Protein AF-A0A7S2HSP0-F1 (afdb_monomer_lite)

Foldseek 3Di:
DDDPDPDPPVVPLVVVVCVPFPWDFQDADDDDDDDDPPDPPPPPPDPAAAAE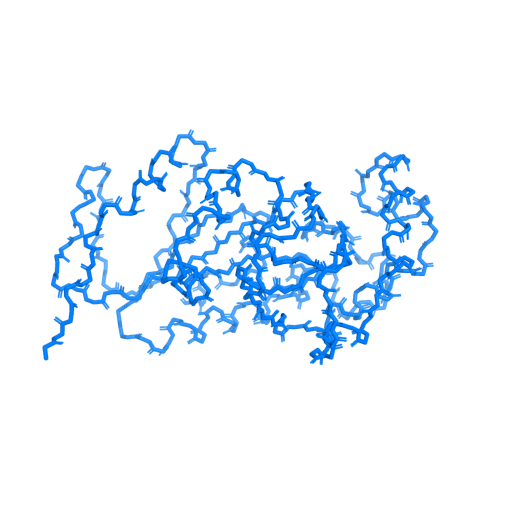EAEFAQAWDLDFAPDPDFDAFPQLVQLCVVLVLLQPDDLVLNCVQLVHDSVVSVVQNVQSVPDDSVCRPPPCPDGSPSQKFFRLRTGDDPVSVSVVVSPDDPVVLVSQQLRYWHQDLRRGTGGRRHIDGDHGDFQQRQCQVSPVVQPDRGSLRSRAVVNQVVVVVSQVVDDHYGYTYNYDPRRCSSYPSNVD

Organism: NCBI:txid3111310

Secondary structure (DSSP, 8-state):
--PPP--GGGGGTSSGGGGT--------SS------SS-----TT--PEEEEEEPPPSEE--SPPS----B--TTHHHHHHHHHHHTTS-HHHHHHHHT--HHHHHHHHHHHHH--HHHHSS---S---SS-EEHHHHEESHHHHHHTGGGS-HHHHHHHHHHEEEEETTTEEE-TTBEE-S----TT---TTT-TTSSSSSHHHHHHHHHHHHHHHHHHTSSSEEEEE-S-HHHHTTS-TTT-

Radius of gyration: 18.79 Å; chains: 1; bounding box: 42×33×54 Å

InterPro domains:
  IPR005583 DNA-binding and peroxide stress resistance protein YaaA [PF03883] (51-241)
  IPR005583 DNA-binding and peroxide stress resistance protein YaaA [PTHR30283] (51-242)

Sequence (244 aa):
QIAPIPNILMIWKGLLFLSTIRPTVSIAAARITTMRRSALEISPSSTQFLTMILSPAKSLDFAPPQMDLHSVPSYLERADEIALLLKRMEADELGELLGISARLSTLNHLRYAAFDPAATAGTIDGPIDGKYKQAVLAYDGPAYRALDAATLPSEALHYLQSHLSIISGLYGALRPLDLIQPYRLEMATKTRERLPSLPKPSLHAYWREALTAHISQSLTAHEDVALVNLASKEYSKALDLRGL

pLDDT: mean 80.12, std 24.05, range [23.22, 98.5]

Structure (mmCIF, N/CA/C/O backbone):
data_AF-A0A7S2HSP0-F1
#
_entry.id   AF-A0A7S2HSP0-F1
#
loop_
_atom_site.group_PDB
_atom_site.id
_atom_site.type_symbol
_atom_site.label_atom_id
_atom_site.label_alt_id
_atom_site.label_comp_id
_atom_site.label_asym_id
_atom_site.label_entity_id
_atom_site.label_seq_id
_atom_site.pdbx_PDB_ins_code
_atom_site.Cartn_x
_atom_site.Cartn_y
_atom_site.Cartn_z
_atom_site.occupancy
_atom_site.B_iso_or_equiv
_atom_site.auth_seq_id
_atom_site.auth_comp_id
_atom_site.auth_asym_id
_atom_site.auth_atom_id
_atom_site.pdbx_PDB_model_num
ATOM 1 N N . GLN A 1 1 ? -28.837 3.343 27.626 1.00 27.36 1 GLN A N 1
ATOM 2 C CA . GLN A 1 1 ? -28.029 2.193 28.080 1.00 27.36 1 GLN A CA 1
ATOM 3 C C . GLN A 1 1 ? -26.874 2.058 27.109 1.00 27.36 1 GLN A C 1
ATOM 5 O O . GLN A 1 1 ? -27.090 1.684 25.967 1.00 27.36 1 GLN A O 1
ATOM 10 N N . ILE A 1 2 ? -25.694 2.513 27.520 1.00 27.19 2 ILE A N 1
ATOM 11 C CA . ILE A 1 2 ? -24.475 2.481 26.709 1.00 27.19 2 ILE A CA 1
ATOM 12 C C . ILE A 1 2 ? -23.931 1.061 26.848 1.00 27.19 2 ILE A C 1
ATOM 14 O O . ILE A 1 2 ? -23.654 0.626 27.965 1.00 27.19 2 ILE A O 1
ATOM 18 N N . ALA A 1 3 ? -23.897 0.311 25.748 1.00 23.22 3 ALA A N 1
ATOM 19 C CA . ALA A 1 3 ? -23.374 -1.047 25.749 1.00 23.22 3 ALA A CA 1
ATOM 20 C C . ALA A 1 3 ? -21.904 -1.023 26.210 1.00 23.22 3 ALA A C 1
ATOM 22 O O . ALA A 1 3 ? -21.139 -0.175 25.743 1.00 23.22 3 ALA A O 1
ATOM 23 N N . PRO A 1 4 ? -21.498 -1.911 27.132 1.00 34.00 4 PRO A N 1
ATOM 24 C CA . PRO A 1 4 ? -20.112 -2.001 27.550 1.00 34.00 4 PRO A CA 1
ATOM 25 C C . PRO A 1 4 ? -19.296 -2.486 26.350 1.00 34.00 4 PRO A C 1
ATOM 27 O O . PRO A 1 4 ? -19.535 -3.576 25.832 1.00 34.00 4 PRO A O 1
ATOM 30 N N . ILE A 1 5 ? -18.360 -1.654 25.890 1.00 37.59 5 ILE A N 1
ATOM 31 C CA . ILE A 1 5 ? -17.329 -2.026 24.916 1.00 37.59 5 ILE A CA 1
ATOM 32 C C . ILE A 1 5 ? -16.700 -3.325 25.435 1.00 37.59 5 ILE A C 1
ATOM 34 O O . ILE A 1 5 ? -16.185 -3.316 26.559 1.00 37.59 5 ILE A O 1
ATOM 38 N N . PRO A 1 6 ? -16.761 -4.454 24.705 1.00 40.38 6 PRO A N 1
ATOM 39 C CA . PRO A 1 6 ? -16.159 -5.679 25.188 1.00 40.38 6 PRO A CA 1
ATOM 40 C C . PRO A 1 6 ? -14.661 -5.435 25.318 1.00 40.38 6 PRO A C 1
ATOM 42 O O . PRO A 1 6 ? -13.973 -5.225 24.323 1.00 40.38 6 PRO A O 1
ATOM 45 N N . ASN A 1 7 ? -14.205 -5.407 26.571 1.00 32.56 7 ASN A N 1
ATOM 46 C CA . ASN A 1 7 ? -12.894 -5.812 27.050 1.00 32.56 7 ASN A CA 1
ATOM 47 C C . ASN A 1 7 ? -11.855 -5.993 25.938 1.00 32.56 7 ASN A C 1
ATOM 49 O O . ASN A 1 7 ? -11.930 -6.954 25.177 1.00 32.56 7 ASN A O 1
ATOM 53 N N . ILE A 1 8 ? -10.842 -5.127 25.926 1.00 38.38 8 ILE A N 1
ATOM 54 C CA . ILE A 1 8 ? -9.402 -5.416 26.109 1.00 38.38 8 ILE A CA 1
ATOM 55 C C . ILE A 1 8 ? -8.858 -6.837 25.769 1.00 38.38 8 ILE A C 1
ATOM 57 O O . ILE A 1 8 ? -7.707 -6.959 25.376 1.00 38.38 8 ILE A O 1
ATOM 61 N N . LEU A 1 9 ? -9.629 -7.921 25.825 1.00 33.09 9 LEU A N 1
ATOM 62 C CA . LEU A 1 9 ? -9.295 -9.265 25.347 1.00 33.09 9 LEU A CA 1
ATOM 63 C C . LEU A 1 9 ? -8.922 -9.341 23.848 1.00 33.09 9 LEU A C 1
ATOM 65 O O . LEU A 1 9 ? -8.115 -10.191 23.480 1.00 33.09 9 LEU A O 1
ATOM 69 N N . MET A 1 10 ? -9.431 -8.457 22.975 1.00 36.47 10 MET A N 1
ATOM 70 C CA . MET A 1 10 ? -9.050 -8.447 21.545 1.00 36.47 10 MET A CA 1
ATOM 71 C C . MET A 1 10 ? -7.705 -7.753 21.268 1.00 36.47 10 MET A C 1
ATOM 73 O O . MET A 1 10 ? -7.100 -7.970 20.218 1.00 36.47 10 MET A O 1
ATOM 77 N N . ILE A 1 11 ? -7.172 -7.017 22.251 1.00 43.25 11 ILE A N 1
ATOM 78 C CA . ILE A 1 11 ? -5.812 -6.447 22.235 1.00 43.25 11 ILE A CA 1
ATOM 79 C C . ILE A 1 11 ? -4.755 -7.564 22.055 1.00 43.25 11 ILE A C 1
ATOM 81 O O . ILE A 1 11 ? -3.619 -7.291 21.679 1.00 43.25 11 ILE A O 1
ATOM 85 N N . TRP A 1 12 ? -5.126 -8.843 22.243 1.00 39.38 12 TRP A N 1
ATOM 86 C CA . TRP A 1 12 ? -4.203 -9.973 22.386 1.00 39.38 12 TRP A CA 1
ATOM 87 C C . TRP A 1 12 ? -4.457 -11.252 21.565 1.00 39.38 12 TRP A C 1
ATOM 89 O O . TRP A 1 12 ? -3.782 -12.240 21.830 1.00 39.38 12 TRP A O 1
ATOM 99 N N . LYS A 1 13 ? -5.241 -11.274 20.479 1.00 38.44 13 LYS A N 1
ATOM 100 C CA . LYS A 1 13 ? -4.662 -11.995 19.313 1.00 38.44 13 LYS A CA 1
ATOM 101 C C . LYS A 1 13 ? -3.501 -11.165 18.730 1.00 38.44 13 LYS A C 1
ATOM 103 O O . LYS A 1 13 ? -2.515 -11.716 18.252 1.00 38.44 13 LYS A O 1
ATOM 108 N N . GLY A 1 14 ? -3.557 -9.840 18.919 1.00 39.69 14 GLY A N 1
ATOM 109 C CA . GLY A 1 14 ? -2.601 -8.836 18.443 1.00 39.69 14 GLY A CA 1
ATOM 110 C C . GLY A 1 14 ? -1.384 -8.516 19.322 1.00 39.69 14 GLY A C 1
ATOM 111 O O . GLY A 1 14 ? -0.620 -7.638 18.951 1.00 39.69 14 GLY A O 1
ATOM 112 N N . LEU A 1 15 ? -1.124 -9.200 20.436 1.00 37.53 15 LEU A N 1
ATOM 113 C CA . LEU A 1 15 ? 0.104 -8.984 21.232 1.00 37.53 15 LEU A CA 1
ATOM 114 C C . LEU A 1 15 ? 1.019 -10.238 21.249 1.00 37.53 15 LEU A C 1
ATOM 116 O O . LEU A 1 15 ? 2.203 -10.116 21.563 1.00 37.53 15 LEU A O 1
ATOM 120 N N . LEU A 1 16 ? 0.557 -11.398 20.746 1.00 37.72 16 LEU A N 1
ATOM 121 C CA . LEU A 1 16 ? 1.450 -12.436 20.181 1.00 37.72 16 LEU A CA 1
ATOM 122 C C . LEU A 1 16 ? 2.223 -11.893 18.952 1.00 37.72 16 LEU A C 1
ATOM 124 O O . LEU A 1 16 ? 3.278 -12.408 18.583 1.00 37.72 16 LEU A O 1
ATOM 128 N N . PHE A 1 17 ? 1.737 -10.780 18.390 1.00 42.47 17 PHE A N 1
ATOM 129 C CA . PHE A 1 17 ? 2.315 -9.970 17.314 1.00 42.47 17 PHE A CA 1
ATOM 130 C C . PHE A 1 17 ? 3.684 -9.342 17.651 1.00 42.47 17 PHE A C 1
ATOM 132 O O . PHE A 1 17 ? 4.463 -9.023 16.751 1.00 42.47 17 PHE A O 1
ATOM 139 N N . LEU A 1 18 ? 4.024 -9.176 18.936 1.00 36.56 18 LEU A N 1
ATOM 140 C CA . LEU A 1 18 ? 5.227 -8.440 19.356 1.00 36.56 18 LEU A CA 1
ATOM 141 C C . LEU A 1 18 ? 6.525 -9.264 19.358 1.00 36.56 18 LEU A C 1
ATOM 143 O O . LEU A 1 18 ? 7.582 -8.725 19.689 1.00 36.56 18 LEU A O 1
ATOM 147 N N . SER A 1 19 ? 6.486 -10.542 18.969 1.00 33.59 19 SER A N 1
ATOM 148 C CA . SER A 1 19 ? 7.706 -11.357 18.846 1.00 33.59 19 SER A CA 1
ATOM 149 C C . SER A 1 19 ? 8.392 -11.242 17.475 1.00 33.59 19 SER A C 1
ATOM 151 O O . SER A 1 19 ? 9.587 -11.514 17.370 1.00 33.59 19 SER A O 1
ATOM 153 N N . THR A 1 20 ? 7.687 -10.775 16.436 1.00 37.06 20 THR A N 1
ATOM 154 C CA . THR A 1 20 ? 8.187 -10.757 15.043 1.00 37.06 20 THR A CA 1
ATOM 155 C C . THR A 1 20 ? 8.435 -9.371 14.451 1.00 37.06 20 THR A C 1
AT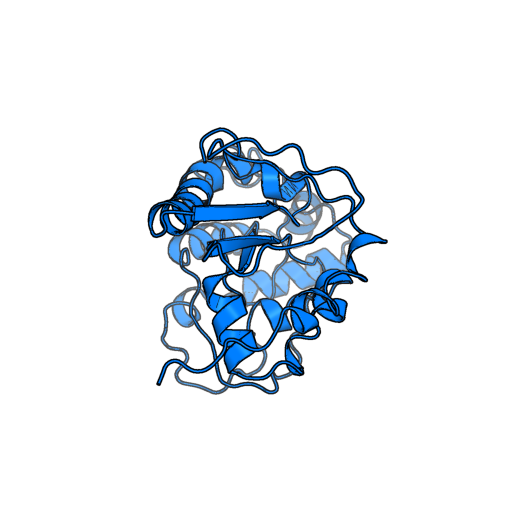OM 157 O O . THR A 1 20 ? 9.151 -9.253 13.458 1.00 37.06 20 THR A O 1
ATOM 160 N N . ILE A 1 21 ? 7.888 -8.306 15.041 1.00 38.28 21 ILE A N 1
ATOM 161 C CA . ILE A 1 21 ? 8.064 -6.928 14.564 1.00 38.28 21 ILE A CA 1
ATOM 162 C C . ILE A 1 21 ? 8.604 -6.105 15.734 1.00 38.28 21 ILE A C 1
ATOM 164 O O . ILE A 1 21 ? 8.098 -6.212 16.844 1.00 38.28 21 ILE A O 1
ATOM 168 N N . ARG A 1 22 ? 9.654 -5.300 15.516 1.00 37.62 22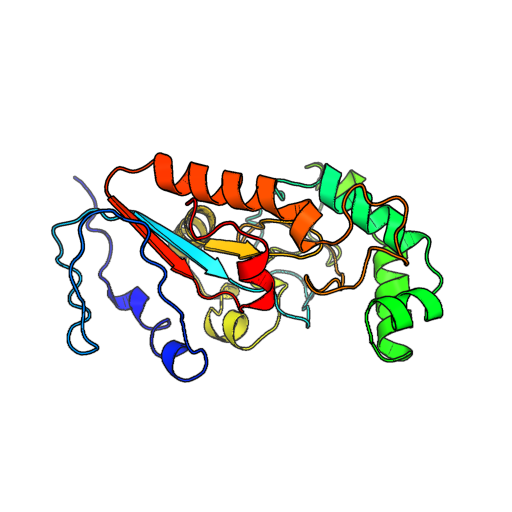 ARG A N 1
ATOM 169 C CA . ARG A 1 22 ? 10.111 -4.294 16.490 1.00 37.62 22 ARG A CA 1
ATOM 170 C C . ARG A 1 22 ? 9.307 -3.005 16.253 1.00 37.62 22 ARG A C 1
ATOM 172 O O . ARG A 1 22 ? 9.731 -2.224 15.396 1.00 37.62 22 ARG A O 1
ATOM 179 N N . PRO A 1 23 ? 8.164 -2.765 16.926 1.00 37.81 23 PRO A N 1
ATOM 180 C CA . PRO A 1 23 ? 7.433 -1.517 16.750 1.00 37.81 23 PRO A CA 1
ATOM 181 C C . PRO A 1 23 ? 8.284 -0.347 17.247 1.00 37.81 23 PR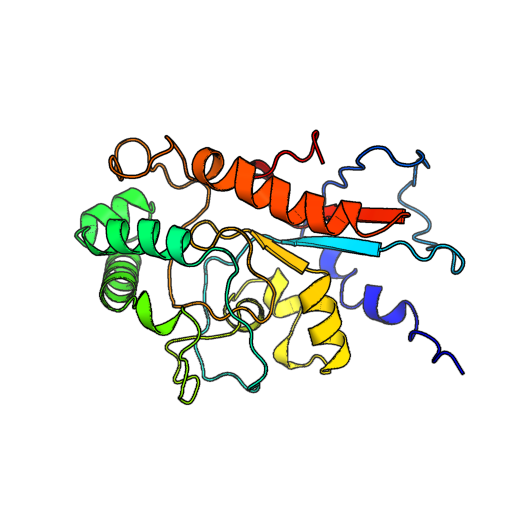O A C 1
ATOM 183 O O . PRO A 1 23 ? 9.010 -0.458 18.237 1.00 37.81 23 PRO A O 1
ATOM 186 N N . THR A 1 24 ? 8.193 0.782 16.551 1.00 37.62 24 THR A N 1
ATOM 187 C CA . THR A 1 24 ? 8.732 2.057 17.034 1.00 37.62 24 THR A CA 1
ATOM 188 C C . THR A 1 24 ? 7.525 2.911 17.388 1.00 37.62 24 THR A C 1
ATOM 190 O O . THR A 1 24 ? 6.823 3.371 16.493 1.00 37.62 24 THR A O 1
ATOM 193 N N . VAL A 1 25 ? 7.234 3.072 18.679 1.00 37.81 25 VAL A N 1
ATOM 194 C CA . VAL A 1 25 ? 6.164 3.969 19.133 1.00 37.81 25 VAL A CA 1
ATOM 195 C C . VAL A 1 25 ? 6.679 5.400 18.962 1.00 37.81 25 VAL A C 1
ATOM 197 O O . VAL A 1 25 ? 7.661 5.776 19.599 1.00 37.81 25 VAL A O 1
ATOM 200 N N . SER A 1 26 ? 6.072 6.170 18.059 1.00 35.44 26 SER A N 1
ATOM 201 C CA . SER A 1 26 ? 6.339 7.603 17.907 1.00 35.44 26 SER A CA 1
ATOM 202 C C . SER A 1 26 ? 5.195 8.342 18.583 1.00 35.44 26 SER A C 1
ATOM 204 O O . SER A 1 26 ? 4.075 8.312 18.087 1.00 35.44 26 SER A O 1
ATOM 206 N N . ILE A 1 27 ? 5.465 8.938 19.742 1.00 34.41 27 ILE A N 1
ATOM 207 C CA . ILE A 1 27 ? 4.484 9.711 20.508 1.00 34.41 27 ILE A CA 1
ATOM 208 C C . ILE A 1 27 ? 4.590 11.160 20.024 1.00 34.41 27 ILE A C 1
ATOM 210 O O . ILE A 1 27 ? 5.570 11.836 20.338 1.00 34.41 27 ILE A O 1
ATOM 214 N N . ALA A 1 28 ? 3.622 11.617 19.229 1.00 30.75 28 ALA A N 1
ATOM 215 C CA . ALA A 1 28 ? 3.398 13.045 19.017 1.00 30.75 28 ALA A CA 1
ATOM 216 C C . ALA A 1 28 ? 2.837 13.645 20.318 1.00 30.75 28 ALA A C 1
ATOM 218 O O . ALA A 1 28 ? 2.094 12.989 21.046 1.00 30.75 28 ALA A O 1
ATOM 219 N N . ALA A 1 29 ? 3.291 14.842 20.682 1.00 30.30 29 ALA A N 1
ATOM 220 C CA . ALA A 1 29 ? 3.189 15.366 22.039 1.00 30.30 29 ALA A CA 1
ATOM 221 C C . ALA A 1 29 ? 1.749 15.722 22.465 1.00 30.30 29 ALA A C 1
ATOM 223 O O . ALA A 1 29 ? 1.319 16.862 22.336 1.00 30.30 29 ALA A O 1
ATOM 224 N N . ALA A 1 30 ? 1.070 14.774 23.111 1.00 29.20 30 ALA A N 1
ATOM 225 C CA . ALA A 1 30 ? 0.022 15.022 24.097 1.00 29.20 30 ALA A CA 1
ATOM 226 C C . ALA A 1 30 ? 0.383 14.236 25.375 1.00 29.20 30 ALA A C 1
ATOM 228 O O . ALA A 1 30 ? 0.444 13.014 25.363 1.00 29.20 30 ALA A O 1
ATOM 229 N N . ARG A 1 31 ? 0.738 14.965 26.447 1.00 29.27 31 ARG A N 1
ATOM 230 C CA . ARG A 1 31 ? 1.130 14.496 27.802 1.00 29.27 31 ARG A CA 1
ATOM 231 C C . ARG A 1 31 ? 2.016 13.232 27.880 1.00 29.27 31 ARG A C 1
ATOM 233 O O . ARG A 1 31 ? 1.565 12.094 27.902 1.00 29.27 31 ARG A O 1
ATOM 240 N N . ILE A 1 32 ? 3.312 13.475 28.082 1.00 25.88 32 ILE A N 1
ATOM 241 C CA . ILE A 1 32 ? 4.346 12.471 28.365 1.00 25.88 32 ILE A CA 1
ATOM 242 C C . ILE A 1 32 ? 4.002 11.680 29.637 1.00 25.88 32 ILE A C 1
ATOM 244 O O . ILE A 1 32 ? 4.110 12.203 30.743 1.00 25.88 32 ILE A O 1
ATOM 248 N N . THR A 1 33 ? 3.692 10.393 29.479 1.00 24.88 33 THR A N 1
ATOM 249 C CA . THR A 1 33 ? 3.920 9.388 30.524 1.00 24.88 33 THR A CA 1
ATOM 250 C C . THR A 1 33 ? 4.888 8.350 29.968 1.00 24.88 33 THR A C 1
ATOM 252 O O . THR A 1 33 ? 4.589 7.643 29.009 1.00 24.88 33 THR A O 1
ATOM 255 N N . THR A 1 34 ? 6.090 8.283 30.537 1.00 24.06 34 THR A N 1
ATOM 256 C CA . THR A 1 34 ? 7.125 7.310 30.170 1.00 24.06 34 THR A CA 1
ATOM 257 C C . THR A 1 34 ? 6.661 5.899 30.549 1.00 24.06 34 THR A C 1
ATOM 259 O O . THR A 1 34 ? 6.811 5.493 31.699 1.00 24.06 34 THR A O 1
ATOM 262 N N . MET A 1 35 ? 6.104 5.132 29.609 1.00 30.97 35 MET A N 1
ATOM 263 C CA . MET A 1 35 ? 5.689 3.748 29.868 1.00 30.97 35 MET A CA 1
ATOM 264 C C . MET A 1 35 ? 6.846 2.768 29.609 1.00 30.97 35 MET A C 1
ATOM 266 O O . MET A 1 35 ? 7.285 2.562 28.477 1.00 30.97 35 MET A O 1
ATOM 270 N N . ARG A 1 36 ? 7.376 2.173 30.688 1.00 27.89 36 ARG A N 1
ATOM 271 C CA . ARG A 1 36 ? 8.309 1.034 30.636 1.00 27.89 36 ARG A CA 1
ATOM 272 C C . ARG A 1 36 ? 7.546 -0.261 30.333 1.00 27.89 36 ARG A C 1
ATOM 274 O O . ARG A 1 36 ? 6.371 -0.390 30.630 1.00 27.89 36 ARG A O 1
ATOM 281 N N . ARG A 1 37 ? 8.277 -1.241 29.792 1.00 27.88 37 ARG A N 1
ATOM 282 C CA . ARG A 1 37 ? 7.866 -2.574 29.293 1.00 27.88 37 ARG A CA 1
ATOM 283 C C . ARG A 1 37 ? 7.037 -3.477 30.232 1.00 27.88 37 ARG A C 1
ATOM 285 O O . ARG A 1 37 ? 6.718 -4.594 29.843 1.00 27.88 37 ARG A O 1
ATOM 292 N N . SER A 1 38 ? 6.720 -3.041 31.441 1.00 30.47 38 SER A N 1
ATOM 293 C CA . SER A 1 38 ? 5.929 -3.771 32.429 1.00 30.47 38 SER A CA 1
ATOM 294 C C . SER A 1 38 ? 4.687 -2.944 32.742 1.00 30.47 38 SER A C 1
ATOM 296 O O . SER A 1 38 ? 4.838 -1.821 33.212 1.00 30.47 38 SER A O 1
ATOM 298 N N . ALA A 1 39 ? 3.511 -3.529 32.509 1.00 32.12 39 ALA A N 1
ATOM 299 C CA . ALA A 1 39 ? 2.173 -2.933 32.594 1.00 32.12 39 ALA A CA 1
ATOM 300 C C . ALA A 1 39 ? 1.717 -2.201 31.320 1.00 32.12 39 ALA A C 1
ATOM 302 O O . ALA A 1 39 ? 1.754 -0.980 31.209 1.00 32.12 39 ALA A O 1
ATOM 303 N N . LEU A 1 40 ? 1.185 -2.982 30.374 1.00 36.88 40 LEU A N 1
ATOM 304 C CA . LEU A 1 40 ? 0.122 -2.508 29.488 1.00 36.88 40 LEU A CA 1
ATOM 305 C C . LEU A 1 40 ? -1.180 -2.440 30.316 1.00 36.88 40 LEU A C 1
ATOM 307 O O . LEU A 1 40 ? -2.112 -3.201 30.081 1.00 36.88 40 LEU A O 1
ATOM 311 N N . GLU A 1 41 ? -1.213 -1.602 31.351 1.00 31.97 41 GLU A N 1
ATOM 312 C CA . GLU A 1 41 ? -2.456 -1.248 32.036 1.00 31.97 41 GLU A CA 1
ATOM 313 C C . GLU A 1 41 ? -3.017 -0.022 31.324 1.00 31.97 41 GLU A C 1
ATOM 315 O O . GLU A 1 41 ? -2.671 1.121 31.618 1.00 31.97 41 GLU A O 1
ATOM 320 N N . ILE A 1 42 ? -3.853 -0.274 30.318 1.00 39.38 42 ILE A N 1
ATOM 321 C CA . ILE A 1 42 ? -4.731 0.760 29.776 1.00 39.38 42 ILE A CA 1
ATOM 322 C C . ILE A 1 42 ? -5.712 1.081 30.902 1.00 39.38 42 ILE A C 1
ATOM 324 O O . ILE A 1 42 ? -6.543 0.241 31.253 1.00 39.38 42 ILE A O 1
ATOM 328 N N . SER A 1 43 ? -5.575 2.262 31.510 1.00 35.12 43 SER A N 1
ATOM 329 C CA . SER A 1 43 ? -6.555 2.745 32.482 1.00 35.12 43 SER A CA 1
ATOM 330 C C . SER A 1 43 ? -7.939 2.735 31.817 1.00 35.12 43 SER A C 1
ATOM 332 O O . SER A 1 43 ? -8.092 3.350 30.760 1.00 35.12 43 SER A O 1
ATOM 334 N N . PRO A 1 44 ? -8.966 2.098 32.408 1.00 41.75 44 PRO A N 1
ATOM 335 C CA . PRO A 1 44 ? -10.312 2.033 31.831 1.00 41.75 44 PRO A CA 1
ATOM 336 C C . PRO A 1 44 ? -11.011 3.395 31.669 1.00 41.75 44 PRO A C 1
ATOM 338 O O . PRO A 1 44 ? -12.137 3.444 31.185 1.00 41.75 44 PRO A O 1
ATOM 341 N N . SER A 1 45 ? -10.392 4.492 32.122 1.00 42.66 45 SER A N 1
ATOM 342 C CA . SER A 1 45 ? -11.008 5.818 32.230 1.00 42.66 45 SER A CA 1
ATOM 343 C C . SER A 1 45 ? -10.613 6.822 31.140 1.00 42.66 45 SER A C 1
ATOM 345 O O . SER A 1 45 ? -11.108 7.945 31.180 1.00 42.66 45 SER A O 1
ATOM 347 N N . SER A 1 46 ? -9.721 6.483 30.203 1.00 48.12 46 SER A N 1
ATOM 348 C CA . SER A 1 46 ? -9.363 7.365 29.080 1.00 48.12 46 SER A CA 1
ATOM 349 C C . SER A 1 46 ? -9.925 6.812 27.774 1.00 48.12 46 SER A C 1
ATOM 351 O O . SER A 1 46 ? -9.494 5.759 27.305 1.00 48.12 46 SER A O 1
ATOM 353 N N . THR A 1 47 ? -10.878 7.528 27.178 1.00 56.84 47 THR A N 1
ATOM 354 C CA . THR A 1 47 ? -11.454 7.249 25.852 1.00 56.84 47 THR A CA 1
ATOM 355 C C . THR A 1 47 ? -10.461 7.633 24.745 1.00 56.84 47 THR A C 1
ATOM 357 O O . THR A 1 47 ? -10.763 8.455 23.884 1.00 56.84 47 THR A O 1
ATOM 360 N N . GLN A 1 48 ? -9.244 7.092 24.797 1.00 70.44 48 GLN A N 1
ATOM 361 C CA . GLN A 1 48 ? -8.201 7.386 23.823 1.00 70.44 48 GLN A CA 1
ATOM 362 C C . GLN A 1 48 ? -8.563 6.757 22.472 1.00 70.44 48 GLN A C 1
ATOM 364 O O . GLN A 1 48 ? -8.736 5.541 22.364 1.00 70.44 48 GLN A O 1
ATOM 369 N N . PHE A 1 49 ? -8.668 7.575 21.428 1.00 81.88 49 PHE A N 1
ATOM 370 C CA . PHE A 1 49 ? -8.839 7.110 20.060 1.00 81.88 49 PHE A CA 1
ATOM 371 C C . PHE A 1 49 ? -7.503 6.596 19.512 1.00 81.88 49 PHE A C 1
ATOM 373 O O . PHE A 1 49 ? -6.492 7.296 19.481 1.00 81.88 49 PHE A O 1
ATOM 380 N N . LEU A 1 50 ? -7.489 5.343 19.068 1.00 87.94 50 LEU A N 1
ATOM 381 C CA . LEU A 1 50 ? -6.291 4.669 18.577 1.00 87.94 50 LEU A CA 1
ATOM 382 C C . LEU A 1 50 ? -6.292 4.614 17.048 1.00 87.94 50 LEU A C 1
ATOM 384 O O . LEU A 1 50 ? -7.150 3.961 16.476 1.00 87.94 50 LEU A O 1
ATOM 388 N N . THR A 1 51 ? -5.300 5.179 16.371 1.00 91.12 51 THR A N 1
ATOM 389 C CA . THR A 1 51 ? -5.080 4.941 14.935 1.00 91.12 51 THR A CA 1
ATOM 390 C C . THR A 1 51 ? -3.805 4.135 14.710 1.00 91.12 51 THR A C 1
ATOM 392 O O . THR A 1 51 ? -2.812 4.282 15.425 1.00 91.12 51 THR A O 1
ATOM 395 N N . MET A 1 52 ? -3.822 3.234 13.736 1.00 95.06 52 MET A N 1
ATOM 396 C CA . MET A 1 52 ? -2.730 2.324 13.415 1.00 95.06 52 MET A CA 1
ATOM 397 C C . MET A 1 52 ? -2.309 2.507 11.964 1.00 95.06 52 MET A C 1
ATOM 399 O O . MET A 1 52 ? -3.153 2.607 11.075 1.00 95.06 52 MET A O 1
ATOM 403 N N . ILE A 1 53 ? -1.002 2.458 11.711 1.00 96.94 53 ILE A N 1
ATOM 404 C CA . ILE A 1 53 ? -0.470 2.330 10.350 1.00 96.94 53 ILE A CA 1
ATOM 405 C C . ILE A 1 53 ? 0.238 0.995 10.170 1.00 96.94 53 ILE A C 1
ATOM 407 O O . ILE A 1 53 ? 0.987 0.565 11.047 1.00 96.94 53 ILE A O 1
ATOM 411 N N . LEU A 1 54 ? 0.028 0.351 9.023 1.00 97.81 54 LEU A N 1
ATOM 412 C CA . LEU A 1 54 ? 0.593 -0.957 8.693 1.00 97.81 54 LEU A CA 1
ATOM 413 C C . LEU A 1 54 ? 1.190 -0.959 7.281 1.00 97.81 54 LEU A C 1
ATOM 415 O O . LEU A 1 54 ? 0.712 -0.273 6.379 1.00 97.81 54 LEU A O 1
ATOM 419 N N . SER A 1 55 ? 2.255 -1.737 7.088 1.00 98.06 55 SER A N 1
ATOM 420 C CA . SER A 1 55 ? 2.822 -1.977 5.758 1.00 98.06 55 SER A CA 1
ATOM 421 C C . SER A 1 55 ? 2.020 -3.022 4.981 1.00 98.06 55 SER A C 1
ATOM 423 O O . SER A 1 55 ? 1.602 -4.008 5.584 1.00 98.06 55 SER A O 1
ATOM 425 N N . PRO A 1 56 ? 1.901 -2.887 3.651 1.00 97.75 56 PRO A N 1
ATOM 426 C CA . PRO A 1 56 ? 1.323 -3.908 2.794 1.00 97.75 56 PRO A CA 1
ATOM 427 C C . PRO A 1 56 ? 2.200 -5.163 2.770 1.00 97.75 56 PRO A C 1
ATOM 429 O O . PRO A 1 56 ? 3.391 -5.133 3.106 1.00 97.75 56 PRO A O 1
ATOM 432 N N . ALA A 1 57 ? 1.618 -6.272 2.319 1.00 97.00 57 ALA A N 1
ATOM 433 C CA . ALA A 1 57 ? 2.369 -7.472 1.973 1.00 97.00 57 ALA A CA 1
ATOM 434 C C . ALA A 1 57 ? 2.777 -7.464 0.491 1.00 97.00 57 ALA A C 1
ATOM 436 O O . ALA A 1 57 ? 2.119 -6.860 -0.352 1.00 97.00 57 ALA A O 1
ATOM 437 N N . LYS A 1 58 ? 3.871 -8.164 0.168 1.00 94.81 58 LYS A N 1
ATOM 438 C CA . LYS A 1 58 ? 4.324 -8.346 -1.224 1.00 94.81 58 LYS A CA 1
ATOM 439 C C . LYS A 1 58 ? 3.517 -9.405 -1.972 1.00 94.81 58 LYS A C 1
ATOM 441 O O . LYS A 1 58 ? 3.366 -9.307 -3.188 1.00 94.81 58 LYS A O 1
ATOM 446 N N . SER A 1 59 ? 3.072 -10.439 -1.261 1.00 96.00 59 SER A N 1
ATOM 447 C CA . SER A 1 59 ? 2.194 -11.464 -1.817 1.00 96.00 59 SER A CA 1
ATOM 448 C C . SER A 1 59 ? 0.749 -11.010 -1.687 1.00 96.00 59 SER A C 1
ATOM 450 O O . SER A 1 59 ? 0.387 -10.326 -0.727 1.00 96.00 59 SER A O 1
ATOM 452 N N . LEU A 1 60 ? -0.053 -11.387 -2.676 1.00 95.75 60 LEU A N 1
ATOM 453 C CA . LEU A 1 60 ? -1.472 -11.088 -2.731 1.00 95.75 60 LEU A CA 1
ATOM 454 C C . LEU A 1 60 ? -2.244 -12.383 -2.978 1.00 95.75 60 LEU A C 1
ATOM 456 O O . LEU A 1 60 ? -1.829 -13.170 -3.832 1.00 95.75 60 LEU A O 1
ATOM 460 N N . ASP A 1 61 ? -3.360 -12.562 -2.283 1.00 93.81 61 ASP A N 1
ATOM 461 C CA . ASP A 1 61 ? -4.330 -13.626 -2.514 1.00 93.81 61 ASP A CA 1
ATOM 462 C C . ASP A 1 61 ? -5.644 -13.029 -3.021 1.00 93.81 61 ASP A C 1
ATOM 464 O O . ASP A 1 61 ? -6.331 -12.322 -2.292 1.00 93.81 61 ASP A O 1
ATOM 468 N N . PHE A 1 62 ? -6.014 -13.359 -4.256 1.00 91.56 62 PHE A N 1
ATOM 469 C CA . PHE A 1 62 ? -7.256 -12.928 -4.903 1.00 91.56 62 PHE A CA 1
ATOM 470 C C . PHE A 1 62 ? -8.259 -14.076 -5.081 1.00 91.56 62 PHE A C 1
ATOM 472 O O . PHE A 1 62 ? -9.169 -13.980 -5.902 1.00 91.56 62 PHE A O 1
ATOM 479 N N . ALA A 1 63 ? -8.134 -15.158 -4.300 1.00 88.94 63 ALA A N 1
ATOM 480 C CA . ALA A 1 63 ? -9.222 -16.119 -4.165 1.00 88.94 63 ALA A CA 1
ATOM 481 C C . ALA A 1 63 ? -10.519 -15.389 -3.753 1.00 88.94 63 ALA A C 1
ATOM 483 O O . ALA A 1 63 ? -10.426 -14.423 -2.978 1.00 88.94 63 ALA A O 1
ATOM 484 N N . PRO A 1 64 ? -11.695 -15.821 -4.254 1.00 84.19 64 PRO A N 1
ATOM 485 C CA . PRO A 1 64 ? -12.964 -15.141 -4.010 1.00 84.19 64 PRO A CA 1
ATOM 486 C C . PRO A 1 64 ? -13.174 -14.819 -2.524 1.00 84.19 64 PRO A C 1
ATOM 488 O O . PRO A 1 64 ? -12.955 -15.696 -1.679 1.00 84.19 64 PRO A O 1
ATOM 491 N N . PRO A 1 65 ? -13.547 -13.574 -2.175 1.00 77.44 65 PRO A N 1
ATOM 492 C CA . PRO A 1 65 ? -13.728 -13.199 -0.782 1.00 77.44 65 PRO A CA 1
ATOM 493 C C . PRO A 1 65 ? -14.945 -13.908 -0.184 1.00 77.44 65 PRO A C 1
ATOM 495 O O . PRO A 1 65 ? -15.943 -14.151 -0.855 1.00 77.44 65 PRO A O 1
ATOM 498 N N . GLN A 1 66 ? -14.881 -14.192 1.115 1.00 76.75 66 GLN A N 1
ATOM 499 C CA . GLN A 1 66 ? -16.006 -14.728 1.893 1.00 76.75 66 GLN A CA 1
ATOM 500 C C . GLN A 1 66 ? -16.875 -13.606 2.499 1.00 76.75 66 GLN A C 1
ATOM 502 O O . GLN A 1 66 ? -17.587 -13.826 3.474 1.00 76.75 66 GLN A O 1
ATOM 507 N N . MET A 1 67 ? -16.761 -12.384 1.969 1.00 80.75 67 MET A N 1
ATOM 508 C CA . MET A 1 67 ? -17.350 -11.162 2.513 1.00 80.75 67 MET A CA 1
ATOM 509 C C . MET A 1 67 ? -17.697 -10.186 1.392 1.00 80.75 67 MET A C 1
ATOM 511 O O . MET A 1 67 ? -16.827 -9.831 0.594 1.00 80.75 67 MET A O 1
ATOM 515 N N . ASP A 1 68 ? -18.925 -9.672 1.432 1.00 82.94 68 ASP A N 1
ATOM 516 C CA . ASP A 1 68 ? -19.404 -8.658 0.488 1.00 82.94 68 ASP A CA 1
ATOM 517 C C . ASP A 1 68 ? -19.152 -7.224 0.969 1.00 82.94 68 ASP A C 1
ATOM 519 O O . ASP A 1 68 ? -19.120 -6.304 0.159 1.00 82.94 68 ASP A O 1
ATOM 523 N N . LEU A 1 69 ? -18.956 -7.006 2.277 1.00 86.75 69 LEU A N 1
ATOM 524 C CA . LEU A 1 69 ? -18.693 -5.678 2.833 1.00 86.75 69 LEU A CA 1
ATOM 525 C C . LEU A 1 69 ? -17.371 -5.122 2.292 1.00 86.75 69 LEU A C 1
ATOM 527 O O . LEU A 1 69 ? -16.309 -5.726 2.463 1.00 86.75 69 LEU A O 1
ATOM 531 N N . HIS A 1 70 ? -17.433 -3.953 1.667 1.00 91.25 70 HIS A N 1
ATOM 532 C CA . HIS A 1 70 ? -16.276 -3.315 1.060 1.00 91.25 70 HIS A CA 1
ATOM 533 C C . HIS A 1 70 ? -16.410 -1.791 1.036 1.00 91.25 70 HIS A C 1
ATOM 535 O O . HIS A 1 70 ? -17.463 -1.221 1.325 1.00 91.25 70 HIS A O 1
ATOM 541 N N . SER A 1 71 ? -15.316 -1.129 0.688 1.00 91.56 71 SER A N 1
ATOM 542 C CA . SER A 1 71 ? -15.246 0.305 0.456 1.00 91.56 71 SER A CA 1
ATOM 543 C C . SER A 1 71 ? -14.319 0.617 -0.715 1.00 91.56 71 SER A C 1
ATOM 545 O O . SER A 1 71 ? -13.736 -0.272 -1.338 1.00 91.56 71 SER A O 1
ATOM 547 N N . VAL A 1 72 ? -14.189 1.902 -1.023 1.00 91.06 72 VAL A N 1
ATOM 548 C CA . VAL A 1 72 ? -13.387 2.400 -2.139 1.00 91.06 72 VAL A CA 1
ATOM 549 C C . VAL A 1 72 ? -12.174 3.175 -1.600 1.00 91.06 72 VAL A C 1
ATOM 551 O O . VAL A 1 72 ? -12.355 3.962 -0.660 1.00 91.06 72 VAL A O 1
ATOM 554 N N . PRO A 1 73 ? -10.960 2.977 -2.162 1.00 93.69 73 PRO A N 1
ATOM 555 C CA . PRO A 1 73 ? -9.773 3.748 -1.790 1.00 93.69 73 PRO A CA 1
ATOM 556 C C . PRO A 1 73 ? -9.977 5.265 -1.889 1.00 93.69 73 PRO A C 1
ATOM 558 O O . PRO A 1 73 ? -10.630 5.761 -2.803 1.00 93.69 73 PRO A O 1
ATO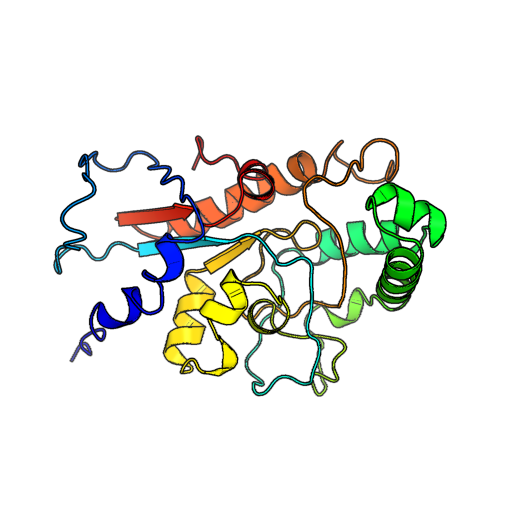M 561 N N . SER A 1 74 ? -9.356 6.028 -0.988 1.00 92.31 74 SER A N 1
ATOM 562 C CA . SER A 1 74 ? -9.503 7.495 -0.954 1.00 92.31 74 SER A CA 1
ATOM 563 C C . SER A 1 74 ? -8.693 8.243 -2.023 1.00 92.31 74 SER A C 1
ATOM 565 O O . SER A 1 74 ? -8.977 9.406 -2.293 1.00 92.31 74 SER A O 1
ATOM 567 N N . TYR A 1 75 ? -7.688 7.604 -2.630 1.00 94.88 75 TYR A N 1
ATOM 568 C CA . TYR A 1 75 ? -6.733 8.247 -3.546 1.00 94.88 75 TYR A CA 1
ATOM 569 C C . TYR A 1 75 ? -6.710 7.613 -4.942 1.00 94.88 75 TYR A C 1
ATOM 571 O O . TYR A 1 75 ? -5.638 7.419 -5.515 1.00 94.88 75 TYR A O 1
ATOM 579 N N . LEU A 1 76 ? -7.878 7.278 -5.491 1.00 92.31 76 LEU A N 1
ATOM 580 C CA . LEU A 1 76 ? -7.971 6.563 -6.767 1.00 92.31 76 LEU A CA 1
ATOM 581 C C . LEU A 1 76 ? -7.330 7.278 -7.938 1.00 92.31 76 LEU A C 1
ATOM 583 O O . LEU A 1 76 ? -6.500 6.680 -8.602 1.00 92.31 76 LEU A O 1
ATOM 587 N N . GLU A 1 77 ? -7.620 8.560 -8.135 1.00 92.25 77 GLU A N 1
ATOM 588 C CA . GLU A 1 77 ? -7.063 9.312 -9.266 1.00 92.25 77 GLU A CA 1
ATOM 589 C C . GLU A 1 77 ? -5.525 9.275 -9.278 1.00 92.25 77 GLU A C 1
ATOM 591 O O . GLU A 1 77 ? -4.893 9.139 -10.324 1.00 92.25 77 GLU A O 1
ATOM 596 N N . ARG A 1 78 ? -4.914 9.327 -8.088 1.00 95.38 78 ARG A N 1
ATOM 597 C CA . ARG A 1 78 ? -3.460 9.215 -7.911 1.00 95.38 78 ARG A CA 1
ATOM 598 C C . ARG A 1 78 ? -2.953 7.789 -8.127 1.00 95.38 78 ARG A C 1
ATOM 600 O O . ARG A 1 78 ? -1.878 7.593 -8.690 1.00 95.38 78 ARG A O 1
ATOM 607 N N . ALA A 1 79 ? -3.709 6.790 -7.675 1.00 95.62 79 ALA A N 1
ATOM 608 C CA . ALA A 1 79 ? -3.388 5.389 -7.927 1.00 95.62 79 ALA A CA 1
ATOM 609 C C . ALA A 1 79 ? -3.437 5.071 -9.428 1.00 95.62 79 ALA A C 1
ATOM 611 O O . ALA A 1 79 ? -2.531 4.418 -9.947 1.00 95.62 79 ALA A O 1
ATOM 612 N N . ASP A 1 80 ? -4.440 5.597 -10.127 1.00 94.06 80 ASP A N 1
ATOM 613 C CA . ASP A 1 80 ? -4.636 5.450 -11.564 1.00 94.06 80 ASP A CA 1
ATOM 614 C C . ASP A 1 80 ? -3.523 6.136 -12.351 1.00 94.06 80 ASP A C 1
ATOM 616 O O . ASP A 1 80 ? -2.992 5.546 -13.290 1.00 94.06 80 ASP A O 1
ATOM 620 N N . GLU A 1 81 ? -3.099 7.337 -11.939 1.00 94.38 81 GLU A N 1
ATOM 621 C CA . GLU A 1 81 ? -1.940 8.025 -12.517 1.00 94.38 81 GLU A CA 1
ATOM 622 C C . GLU A 1 81 ? -0.707 7.108 -12.519 1.00 94.38 81 GLU A C 1
ATOM 624 O O . GLU A 1 81 ? -0.096 6.876 -13.564 1.00 94.38 81 GLU A O 1
ATOM 629 N N . ILE A 1 82 ? -0.373 6.521 -11.366 1.00 96.38 82 ILE A N 1
ATOM 630 C CA . ILE A 1 82 ? 0.779 5.623 -11.233 1.00 96.38 82 ILE A CA 1
ATOM 631 C C . ILE A 1 82 ? 0.566 4.331 -12.036 1.00 96.38 82 ILE A C 1
ATOM 633 O O . ILE A 1 82 ? 1.462 3.910 -12.773 1.00 96.38 82 ILE A O 1
ATOM 637 N N . ALA A 1 83 ? -0.603 3.696 -11.919 1.00 96.19 83 ALA A N 1
ATOM 638 C CA . ALA A 1 83 ? -0.907 2.442 -12.604 1.00 96.19 83 ALA A CA 1
ATOM 639 C C . ALA A 1 83 ? -0.835 2.594 -14.129 1.00 96.19 83 ALA A C 1
ATOM 641 O O . ALA A 1 83 ? -0.268 1.735 -14.802 1.00 96.19 83 ALA A O 1
ATOM 642 N N . LEU A 1 84 ? -1.340 3.702 -14.679 1.00 95.06 84 LEU A N 1
ATOM 643 C CA . LEU A 1 84 ? -1.301 3.999 -16.111 1.00 95.06 84 LEU A CA 1
ATOM 644 C C . LEU A 1 84 ? 0.112 4.282 -16.629 1.00 95.06 84 LEU A C 1
ATOM 646 O O . LEU A 1 84 ? 0.370 4.092 -17.819 1.00 95.06 84 LEU A O 1
ATOM 650 N N . LEU A 1 85 ? 1.032 4.748 -15.783 1.00 95.69 85 LEU A N 1
ATOM 651 C CA . LEU A 1 85 ? 2.446 4.839 -16.152 1.00 95.69 85 LEU A CA 1
ATOM 652 C C . LEU A 1 85 ? 3.082 3.446 -16.203 1.00 95.69 85 LEU A C 1
ATOM 654 O O . LEU A 1 85 ? 3.716 3.103 -17.197 1.00 95.69 85 LEU A O 1
ATOM 658 N N . LEU A 1 86 ? 2.848 2.618 -15.182 1.00 96.94 86 LEU A N 1
ATOM 659 C CA . LEU A 1 86 ? 3.386 1.253 -15.110 1.00 96.94 86 LEU A CA 1
ATOM 660 C C . LEU A 1 86 ? 2.817 0.334 -16.202 1.00 96.94 86 LEU A C 1
ATOM 662 O O . LEU A 1 86 ? 3.535 -0.507 -16.734 1.00 96.94 86 LEU A O 1
ATOM 666 N N . LYS A 1 87 ? 1.554 0.536 -16.590 1.00 96.50 87 LYS A N 1
ATOM 667 C CA . LYS A 1 87 ? 0.867 -0.185 -17.674 1.00 96.50 87 LYS A CA 1
ATOM 668 C C . LYS A 1 87 ? 1.525 -0.018 -19.044 1.00 96.50 87 LYS A C 1
ATOM 670 O O . LYS A 1 87 ? 1.340 -0.871 -19.902 1.00 96.50 87 LYS A O 1
ATOM 675 N N . ARG A 1 88 ? 2.270 1.070 -19.261 1.00 95.12 88 ARG A N 1
ATOM 676 C CA . ARG A 1 88 ? 2.966 1.351 -20.529 1.00 95.12 88 ARG A CA 1
ATOM 677 C C . ARG A 1 88 ? 4.355 0.726 -20.616 1.00 95.12 88 ARG A C 1
ATOM 679 O O . ARG A 1 88 ? 4.970 0.823 -21.668 1.00 95.12 88 ARG A O 1
ATOM 686 N N . MET A 1 89 ? 4.859 0.157 -19.524 1.00 96.19 89 MET A N 1
ATOM 687 C CA . MET A 1 89 ? 6.191 -0.435 -19.491 1.00 96.19 89 MET A CA 1
ATOM 688 C C . MET A 1 89 ? 6.164 -1.854 -20.045 1.00 96.19 89 MET A C 1
ATOM 690 O O . MET A 1 89 ? 5.275 -2.648 -19.712 1.00 96.19 89 MET A O 1
ATOM 694 N N . GLU A 1 90 ? 7.197 -2.201 -20.803 1.00 97.19 90 GLU A N 1
ATOM 695 C CA . GLU A 1 90 ? 7.427 -3.586 -21.193 1.00 97.19 90 GLU A CA 1
ATOM 696 C C . GLU A 1 90 ? 7.788 -4.437 -19.968 1.00 97.19 90 GLU A C 1
ATOM 698 O O . GLU A 1 90 ? 8.256 -3.936 -18.938 1.00 97.19 90 GLU A O 1
ATOM 703 N N . ALA A 1 91 ? 7.561 -5.750 -20.058 1.00 98.00 91 ALA A N 1
ATOM 704 C CA . ALA A 1 91 ? 7.749 -6.648 -18.921 1.00 98.00 91 ALA A CA 1
ATOM 705 C C . ALA A 1 91 ? 9.168 -6.562 -18.330 1.00 98.00 91 ALA A C 1
ATOM 707 O O . ALA A 1 91 ? 9.318 -6.490 -17.106 1.00 98.00 91 ALA A O 1
ATOM 708 N N . ASP A 1 92 ? 10.201 -6.526 -19.169 1.00 97.69 92 ASP A N 1
ATOM 709 C CA . ASP A 1 92 ? 11.595 -6.463 -18.719 1.00 97.69 92 ASP A CA 1
ATOM 710 C C . ASP A 1 92 ? 11.908 -5.130 -18.023 1.00 97.69 92 ASP A C 1
ATOM 712 O O . ASP A 1 92 ? 12.471 -5.115 -16.925 1.00 97.69 92 ASP A O 1
ATOM 716 N N . GLU A 1 93 ? 11.440 -4.010 -18.582 1.00 96.69 93 GLU A N 1
ATOM 717 C CA . GLU A 1 93 ? 11.615 -2.680 -17.990 1.00 96.69 93 GLU A CA 1
ATOM 718 C C . GLU A 1 93 ? 10.921 -2.561 -16.631 1.00 96.69 93 GLU A C 1
ATOM 720 O O . GLU A 1 93 ? 11.459 -1.952 -15.698 1.00 96.69 93 GLU A O 1
ATOM 725 N N . LEU A 1 94 ? 9.722 -3.140 -16.510 1.00 97.62 94 LEU A N 1
ATOM 726 C CA . LEU A 1 94 ? 8.984 -3.210 -15.256 1.00 97.62 94 LEU A CA 1
ATOM 727 C C . LEU A 1 94 ? 9.718 -4.096 -14.239 1.00 97.62 94 LEU A C 1
ATOM 729 O O . LEU A 1 94 ? 9.775 -3.771 -13.053 1.00 97.62 94 LEU A O 1
ATOM 733 N N . GLY A 1 95 ? 10.309 -5.204 -14.694 1.00 97.50 95 GLY A N 1
ATOM 734 C CA . GLY A 1 95 ? 11.105 -6.109 -13.867 1.00 97.50 95 GLY A CA 1
ATOM 735 C C . GLY A 1 95 ? 12.318 -5.443 -13.245 1.00 97.50 95 GLY A C 1
ATOM 736 O O . GLY A 1 95 ? 12.541 -5.563 -12.039 1.00 97.50 95 GLY A O 1
ATOM 737 N N . GLU A 1 96 ? 13.057 -4.695 -14.056 1.00 96.94 96 GLU A N 1
ATOM 738 C CA . GLU A 1 96 ? 14.181 -3.882 -13.606 1.00 96.94 96 GLU A CA 1
ATOM 739 C C . GLU A 1 96 ? 13.749 -2.786 -12.625 1.00 96.94 96 GLU A C 1
ATOM 741 O O . GLU A 1 96 ? 14.389 -2.613 -11.586 1.00 96.94 96 GLU A O 1
ATOM 746 N N . LEU A 1 97 ? 12.656 -2.069 -12.921 1.00 97.00 97 LEU A N 1
ATOM 747 C CA . LEU A 1 97 ? 12.126 -1.018 -12.047 1.00 97.00 97 LEU A CA 1
ATOM 748 C C . LEU A 1 97 ? 11.765 -1.565 -10.660 1.00 97.00 97 LEU A C 1
ATOM 750 O O . LEU A 1 97 ? 12.124 -0.970 -9.642 1.00 97.00 97 LEU A O 1
ATOM 754 N N . LEU A 1 98 ? 11.056 -2.694 -10.625 1.00 96.31 98 LEU A N 1
ATOM 755 C CA . LEU A 1 98 ? 10.588 -3.323 -9.390 1.00 96.31 98 LEU A CA 1
ATOM 756 C C . LEU A 1 98 ? 11.674 -4.171 -8.701 1.00 96.31 98 LEU A C 1
ATOM 758 O O . LEU A 1 98 ? 11.483 -4.601 -7.562 1.00 96.31 98 LEU A O 1
ATOM 762 N N . GLY A 1 99 ? 12.804 -4.434 -9.366 1.00 96.50 99 GLY A N 1
ATOM 763 C CA . GLY A 1 99 ? 13.878 -5.288 -8.851 1.00 96.50 99 GLY A CA 1
ATOM 764 C C . GLY A 1 99 ? 13.429 -6.735 -8.621 1.00 96.50 99 GLY A C 1
ATOM 765 O O . GLY A 1 99 ? 13.721 -7.321 -7.576 1.00 96.50 99 GLY A O 1
ATOM 766 N N . ILE A 1 100 ? 12.671 -7.300 -9.565 1.00 97.12 100 ILE A N 1
ATOM 767 C CA . ILE A 1 100 ? 12.051 -8.632 -9.460 1.00 97.12 100 ILE A CA 1
ATOM 768 C C . ILE A 1 100 ? 12.515 -9.581 -10.569 1.00 97.12 100 ILE A C 1
ATOM 770 O O . ILE A 1 100 ? 13.067 -9.169 -11.581 1.00 97.12 100 ILE A O 1
ATOM 774 N N . SER A 1 101 ? 12.281 -10.883 -10.378 1.00 98.00 101 SER A N 1
ATOM 775 C CA . SER A 1 101 ? 12.607 -11.903 -11.382 1.00 98.00 101 SER A CA 1
ATOM 776 C C . SER A 1 101 ? 11.753 -11.768 -12.645 1.00 98.00 101 SER A C 1
ATOM 778 O O . SER A 1 101 ? 10.619 -11.300 -12.569 1.00 98.00 101 SER A O 1
ATOM 780 N N . ALA A 1 102 ? 12.238 -12.286 -13.779 1.00 97.75 102 ALA A N 1
ATOM 781 C CA . ALA A 1 102 ? 11.510 -12.294 -15.056 1.00 97.75 102 ALA A CA 1
ATOM 782 C C . ALA A 1 102 ? 10.085 -12.867 -14.932 1.00 97.75 102 ALA A C 1
ATOM 784 O O . ALA A 1 102 ? 9.120 -12.268 -15.394 1.00 97.75 102 ALA A O 1
ATOM 785 N N . ARG A 1 103 ? 9.917 -13.976 -14.193 1.00 98.00 103 ARG A N 1
ATOM 786 C CA . ARG A 1 103 ? 8.591 -14.559 -13.917 1.00 98.00 103 ARG A CA 1
ATOM 787 C C . ARG A 1 103 ? 7.655 -13.567 -13.217 1.00 98.00 103 ARG A C 1
ATOM 789 O O . ARG A 1 103 ? 6.481 -13.471 -13.568 1.00 98.00 103 ARG A O 1
ATOM 796 N N . LEU A 1 104 ? 8.148 -12.871 -12.192 1.00 97.50 104 LEU A N 1
ATOM 797 C CA . LEU A 1 104 ? 7.353 -11.878 -11.466 1.00 97.50 104 LEU A CA 1
ATOM 798 C C . LEU A 1 104 ? 7.131 -10.615 -12.301 1.00 97.50 104 LEU A C 1
ATOM 800 O O . LEU A 1 104 ? 6.093 -9.978 -12.151 1.00 97.50 104 LEU A O 1
ATOM 804 N N . SER A 1 105 ? 8.071 -10.267 -13.171 1.00 98.19 105 SER A N 1
ATOM 805 C CA . SER A 1 105 ? 7.938 -9.175 -14.129 1.00 98.19 105 SER A CA 1
ATOM 806 C C . SER A 1 105 ? 6.800 -9.446 -15.110 1.00 98.19 105 SER A C 1
ATOM 808 O O . SER A 1 105 ? 5.869 -8.649 -15.170 1.00 98.19 105 SER A O 1
ATOM 810 N N . THR A 1 106 ? 6.783 -10.619 -15.754 1.00 98.31 106 THR A N 1
ATOM 811 C CA . THR A 1 106 ? 5.695 -11.036 -16.653 1.00 98.31 106 THR A CA 1
ATOM 812 C C . THR A 1 106 ? 4.349 -11.005 -15.931 1.00 98.31 106 THR A C 1
ATOM 814 O O . THR A 1 106 ? 3.381 -10.446 -16.439 1.00 98.31 106 THR A O 1
ATOM 817 N N . LEU A 1 107 ? 4.289 -11.543 -14.706 1.00 97.50 107 LEU A N 1
ATOM 818 C CA . LEU A 1 107 ? 3.071 -11.511 -13.897 1.00 97.50 107 LEU A CA 1
ATOM 819 C C . LEU A 1 107 ? 2.589 -10.077 -13.634 1.00 97.50 107 LEU A C 1
ATOM 821 O O . LEU A 1 107 ? 1.404 -9.800 -13.785 1.00 97.50 107 LEU A O 1
ATOM 825 N N . ASN A 1 108 ? 3.472 -9.168 -13.214 1.00 98.00 108 ASN A N 1
ATOM 826 C CA . ASN A 1 108 ? 3.061 -7.801 -12.892 1.00 98.00 108 ASN A CA 1
ATOM 827 C C . ASN A 1 108 ? 2.783 -6.957 -14.138 1.00 98.00 108 ASN A C 1
ATOM 829 O O . ASN A 1 108 ? 1.893 -6.118 -14.085 1.00 98.00 108 ASN A O 1
ATOM 833 N N . HIS A 1 109 ? 3.441 -7.230 -15.263 1.00 98.44 109 HIS A N 1
ATOM 834 C CA . HIS A 1 109 ? 3.093 -6.627 -16.546 1.00 98.44 109 HIS A CA 1
ATOM 835 C C . HIS A 1 109 ? 1.659 -6.998 -16.944 1.00 98.44 109 HIS A C 1
ATOM 837 O O . HIS A 1 109 ? 0.857 -6.111 -17.220 1.00 98.44 109 HIS A O 1
ATOM 843 N N . LEU A 1 110 ? 1.281 -8.280 -16.847 1.00 97.50 110 LEU A N 1
ATOM 844 C CA . LEU A 1 110 ? -0.101 -8.717 -17.087 1.00 97.50 110 LEU A CA 1
ATOM 845 C C . LEU A 1 110 ? -1.099 -8.074 -16.114 1.00 97.50 110 LEU A C 1
ATOM 847 O O . LEU A 1 110 ? -2.194 -7.693 -16.520 1.00 97.50 110 LEU A O 1
ATOM 851 N N . ARG A 1 111 ? -0.722 -7.916 -14.839 1.00 96.75 111 ARG A N 1
ATOM 852 C CA . ARG A 1 111 ? -1.554 -7.223 -13.844 1.00 96.75 111 ARG A CA 1
ATOM 853 C C . ARG A 1 111 ? -1.795 -5.762 -14.214 1.00 96.75 111 ARG A C 1
ATOM 855 O O . ARG A 1 111 ? -2.940 -5.331 -14.205 1.00 96.75 111 ARG A O 1
ATOM 862 N N . TYR A 1 112 ? -0.754 -5.016 -14.583 1.00 97.25 112 TYR A N 1
ATOM 863 C CA . TYR A 1 112 ? -0.915 -3.623 -15.006 1.00 97.25 112 TYR A CA 1
ATOM 864 C C . TYR A 1 112 ? -1.639 -3.500 -16.350 1.00 97.25 112 TYR A C 1
ATOM 866 O O . TYR A 1 112 ? -2.453 -2.596 -16.518 1.00 97.25 112 TYR A O 1
ATOM 874 N N . ALA A 1 113 ? -1.432 -4.435 -17.280 1.00 96.25 113 ALA A N 1
ATOM 875 C CA . ALA A 1 113 ? -2.197 -4.508 -18.523 1.00 96.25 113 ALA A CA 1
ATOM 876 C C . ALA A 1 113 ? -3.704 -4.696 -18.257 1.00 96.25 113 ALA A C 1
ATOM 878 O O . ALA A 1 113 ? -4.530 -4.030 -18.886 1.00 96.25 113 ALA A O 1
ATOM 879 N N . ALA A 1 114 ? -4.055 -5.543 -17.285 1.00 93.19 114 ALA A N 1
ATOM 880 C CA . ALA A 1 114 ? -5.430 -5.783 -16.852 1.00 93.19 114 ALA A CA 1
ATOM 881 C C . ALA A 1 114 ? -5.994 -4.698 -15.917 1.00 93.19 114 ALA A C 1
ATOM 883 O O . ALA A 1 114 ? -7.201 -4.683 -15.695 1.00 93.19 114 ALA A O 1
ATOM 884 N N . PHE A 1 115 ? -5.154 -3.800 -15.388 1.00 92.62 115 PHE A N 1
ATOM 885 C CA . PHE A 1 115 ? -5.583 -2.774 -14.441 1.00 92.62 115 PHE A CA 1
ATOM 886 C C . PHE A 1 115 ? -6.599 -1.827 -15.086 1.00 92.62 115 PHE A C 1
ATOM 888 O O . PHE A 1 115 ? -6.322 -1.251 -16.151 1.00 92.62 115 PHE A O 1
ATOM 895 N N . ASP A 1 116 ? -7.743 -1.662 -14.424 1.00 88.19 116 ASP A N 1
ATOM 896 C CA . ASP A 1 116 ? -8.862 -0.833 -14.873 1.00 88.19 116 ASP A CA 1
ATOM 897 C C . ASP A 1 116 ? -9.128 0.336 -13.902 1.00 88.19 116 ASP A C 1
ATOM 899 O O . ASP A 1 116 ? -9.693 0.128 -12.825 1.00 88.19 116 ASP A O 1
ATOM 903 N N . PRO A 1 117 ? -8.738 1.571 -14.266 1.00 79.94 117 PRO A N 1
ATOM 904 C CA . PRO A 1 117 ? -9.042 2.776 -13.492 1.00 79.94 117 PRO A CA 1
ATOM 905 C C . PRO A 1 117 ? -10.542 2.998 -13.242 1.00 79.94 117 PRO A C 1
ATOM 907 O O . PRO A 1 117 ? -10.950 3.372 -12.142 1.00 79.94 117 PRO A O 1
ATOM 910 N N . ALA A 1 118 ? -11.394 2.722 -14.237 1.00 67.69 118 ALA A N 1
ATOM 911 C CA . ALA A 1 118 ? -12.817 3.061 -14.183 1.00 67.69 118 ALA A CA 1
ATOM 912 C C . ALA A 1 118 ? -13.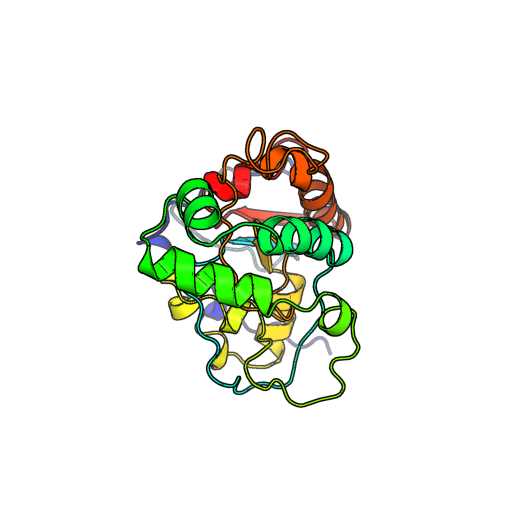574 2.204 -13.163 1.00 67.69 118 ALA A C 1
ATOM 914 O O . ALA A 1 118 ? -14.418 2.705 -12.422 1.00 67.69 118 ALA A O 1
ATOM 915 N N . ALA A 1 119 ? -13.226 0.923 -13.072 1.00 62.22 119 ALA A N 1
ATOM 916 C CA . ALA A 1 119 ? -13.892 -0.005 -12.170 1.00 62.22 119 ALA A CA 1
ATOM 917 C C . ALA A 1 119 ? -13.484 0.158 -10.693 1.00 62.22 119 ALA A C 1
ATOM 919 O O . ALA A 1 119 ? -14.142 -0.396 -9.816 1.00 62.22 119 ALA A O 1
ATOM 920 N N . THR A 1 120 ? -12.480 0.985 -10.379 1.00 56.38 120 THR A N 1
ATOM 921 C CA . THR A 1 120 ? -12.176 1.331 -8.981 1.00 56.38 120 THR A CA 1
ATOM 922 C C . THR A 1 120 ? -13.020 2.522 -8.486 1.00 56.38 120 THR A C 1
ATOM 924 O O . THR A 1 120 ? -13.252 2.638 -7.287 1.00 56.38 120 THR A O 1
ATOM 927 N N . ALA A 1 121 ? -13.577 3.354 -9.379 1.00 52.28 121 ALA A N 1
ATOM 928 C CA . ALA A 1 121 ? -14.291 4.607 -9.077 1.00 52.28 121 ALA A CA 1
ATOM 929 C C . ALA A 1 121 ? -15.748 4.455 -8.569 1.00 52.28 121 ALA A C 1
ATOM 931 O O . ALA A 1 121 ? -16.571 5.353 -8.741 1.00 52.28 121 ALA A O 1
ATOM 932 N N . GLY A 1 122 ? -16.083 3.341 -7.909 1.00 50.66 122 GLY A N 1
ATOM 933 C CA . GLY A 1 122 ? -17.370 3.176 -7.214 1.00 50.66 122 GLY A CA 1
ATOM 934 C C . GLY A 1 122 ? -18.528 2.622 -8.051 1.00 50.66 122 GLY A C 1
ATOM 935 O O . GLY A 1 122 ? -19.662 2.653 -7.591 1.00 50.66 122 GLY A O 1
ATOM 936 N N . THR A 1 123 ? -18.258 2.081 -9.241 1.00 49.41 123 THR A N 1
ATOM 937 C CA . THR A 1 123 ? -19.230 1.332 -10.068 1.00 49.41 123 THR A CA 1
ATOM 938 C C . THR A 1 123 ? -18.874 -0.152 -10.123 1.00 49.41 123 THR A C 1
ATOM 940 O O . THR A 1 123 ? -18.801 -0.765 -11.186 1.00 49.41 123 THR A O 1
ATOM 943 N N . ILE A 1 124 ? -18.650 -0.765 -8.957 1.00 56.38 124 ILE A N 1
ATOM 944 C CA . ILE A 1 124 ? -18.617 -2.231 -8.868 1.00 56.38 124 ILE A CA 1
ATOM 945 C C . ILE A 1 124 ? -20.068 -2.708 -8.750 1.00 56.38 124 ILE A C 1
ATOM 947 O O . ILE A 1 124 ? -20.525 -3.167 -7.710 1.00 56.38 124 ILE A O 1
ATOM 951 N N . ASP A 1 125 ? -20.807 -2.555 -9.849 1.00 46.72 125 ASP A N 1
ATOM 952 C CA . ASP A 1 125 ? -22.121 -3.165 -10.047 1.00 46.72 125 ASP A CA 1
ATOM 953 C C . ASP A 1 125 ? -21.904 -4.612 -10.518 1.00 46.72 125 ASP A C 1
ATOM 955 O O . ASP A 1 125 ? -22.109 -4.965 -11.679 1.00 46.72 125 ASP A O 1
ATOM 959 N N . GLY A 1 126 ? -21.379 -5.460 -9.632 1.00 52.56 126 GLY A N 1
ATOM 960 C CA . GLY A 1 126 ? -21.099 -6.857 -9.951 1.00 52.56 126 GLY A CA 1
ATOM 961 C C . GLY A 1 126 ? -20.409 -7.619 -8.820 1.00 52.56 126 GLY A C 1
ATOM 962 O O . GLY A 1 126 ? -19.868 -7.007 -7.900 1.00 52.56 126 GLY A O 1
ATOM 963 N N . PRO A 1 127 ? -20.427 -8.964 -8.856 1.00 53.97 127 PRO A N 1
ATOM 964 C CA . PRO A 1 127 ? -19.725 -9.771 -7.869 1.00 53.97 127 PRO A CA 1
ATOM 965 C C . PRO A 1 127 ? -18.228 -9.453 -7.890 1.00 53.97 127 PRO A C 1
ATOM 967 O O . PRO A 1 127 ? -17.650 -9.222 -8.953 1.00 53.97 127 PRO A O 1
ATOM 970 N N . ILE A 1 128 ? -17.599 -9.485 -6.714 1.00 62.59 128 ILE A N 1
ATOM 971 C CA . ILE A 1 128 ? -16.146 -9.396 -6.569 1.00 62.59 128 ILE A CA 1
ATOM 972 C C . ILE A 1 128 ? -15.536 -10.670 -7.192 1.00 62.59 128 ILE A C 1
ATOM 974 O O . ILE A 1 128 ? -15.304 -11.673 -6.523 1.00 62.59 128 ILE A O 1
ATOM 978 N N . ASP A 1 129 ? -15.330 -10.660 -8.507 1.00 63.00 129 ASP A N 1
ATOM 979 C CA . ASP A 1 129 ? -14.974 -11.813 -9.349 1.00 63.00 129 ASP A CA 1
ATOM 980 C C . ASP A 1 129 ? -13.463 -12.120 -9.364 1.00 63.00 129 ASP A C 1
ATOM 982 O O . ASP A 1 129 ? -12.920 -12.643 -10.337 1.00 63.00 129 ASP A O 1
ATOM 986 N N . GLY A 1 130 ? -12.758 -11.787 -8.279 1.00 67.81 130 GLY A N 1
ATOM 987 C CA . GLY A 1 130 ? -11.304 -11.940 -8.170 1.00 67.81 130 GLY A CA 1
ATOM 988 C C . GLY A 1 130 ? -10.494 -10.849 -8.884 1.00 67.81 130 GLY A C 1
ATOM 989 O O . GLY A 1 130 ? -9.266 -10.861 -8.797 1.00 67.81 130 GLY A O 1
ATOM 990 N N . LYS A 1 131 ? -11.139 -9.878 -9.549 1.00 81.25 131 LYS A N 1
ATOM 991 C CA . LYS A 1 131 ? -10.474 -8.656 -10.053 1.00 81.25 131 LYS A CA 1
ATOM 992 C C . LYS A 1 131 ? -10.179 -7.648 -8.950 1.00 81.25 131 LYS A C 1
ATOM 994 O O . LYS A 1 131 ? -9.179 -6.939 -9.004 1.00 81.25 131 LYS A O 1
ATOM 999 N N . TYR A 1 132 ? -11.045 -7.621 -7.947 1.00 87.94 132 TYR A N 1
ATOM 1000 C CA . TYR A 1 132 ? -10.945 -6.769 -6.774 1.00 87.94 132 TYR A CA 1
ATOM 1001 C C . TYR A 1 132 ? -10.957 -7.640 -5.529 1.00 87.94 132 TYR A C 1
ATOM 1003 O O . TYR A 1 132 ? -11.466 -8.757 -5.560 1.00 87.94 132 TYR A O 1
ATOM 1011 N N . LYS A 1 133 ? -10.392 -7.146 -4.431 1.00 91.19 133 LYS A N 1
ATOM 1012 C CA . LYS A 1 133 ? -10.565 -7.738 -3.101 1.00 91.19 133 LYS A CA 1
ATOM 1013 C C . LYS A 1 133 ? -10.236 -6.701 -2.039 1.00 91.19 133 LYS A C 1
ATOM 1015 O O . LYS A 1 133 ? -9.414 -5.816 -2.276 1.00 91.19 133 LYS A O 1
ATOM 1020 N N . GLN A 1 134 ? -10.876 -6.802 -0.879 1.00 94.25 134 GLN A N 1
ATOM 1021 C CA . GLN A 1 134 ? -10.619 -5.931 0.264 1.00 94.25 134 GLN A CA 1
ATOM 1022 C C . GLN A 1 134 ? -9.138 -6.016 0.636 1.00 94.25 134 GLN A C 1
ATOM 1024 O O . GLN A 1 134 ? -8.604 -7.118 0.777 1.00 94.25 134 GLN A O 1
ATOM 1029 N N . ALA A 1 135 ? -8.472 -4.879 0.827 1.00 96.81 135 ALA A N 1
ATOM 1030 C CA . ALA A 1 135 ? -7.039 -4.806 1.100 1.00 96.81 135 ALA A CA 1
ATOM 1031 C C . ALA A 1 135 ? -6.595 -5.759 2.225 1.00 96.81 135 ALA A C 1
ATOM 1033 O O . ALA A 1 135 ? -5.595 -6.464 2.090 1.00 96.81 135 ALA A O 1
ATOM 1034 N N . VAL A 1 136 ? -7.362 -5.830 3.316 1.00 96.31 136 VAL A N 1
ATOM 1035 C CA . VAL A 1 136 ? -7.062 -6.681 4.477 1.00 96.31 136 VAL A CA 1
ATOM 1036 C C . VAL A 1 136 ? -7.165 -8.182 4.188 1.00 96.31 136 VAL A C 1
ATOM 1038 O O . VAL A 1 136 ? -6.507 -8.967 4.863 1.00 96.31 136 VAL A O 1
ATOM 1041 N N . LEU A 1 137 ? -7.961 -8.576 3.189 1.00 94.81 137 LEU A N 1
ATOM 1042 C CA . LEU A 1 137 ? -8.108 -9.963 2.737 1.00 94.81 137 LEU A CA 1
ATOM 1043 C C . LEU A 1 137 ? -7.185 -10.288 1.555 1.00 94.81 137 LEU A C 1
ATOM 1045 O O . LEU A 1 137 ? -6.914 -11.455 1.289 1.00 94.81 137 LEU A O 1
ATOM 1049 N N . ALA A 1 138 ? -6.745 -9.268 0.819 1.00 95.94 138 ALA A N 1
ATOM 1050 C CA . ALA A 1 138 ? -5.910 -9.405 -0.363 1.00 95.94 138 ALA A CA 1
ATOM 1051 C C . ALA A 1 138 ? -4.424 -9.516 -0.015 1.00 95.94 138 ALA A C 1
ATOM 1053 O O . ALA A 1 138 ? -3.713 -10.301 -0.634 1.00 95.94 138 ALA A O 1
ATOM 1054 N N . TYR A 1 139 ? -3.926 -8.738 0.950 1.00 97.69 139 TYR A N 1
ATOM 1055 C CA . TYR A 1 139 ? -2.524 -8.824 1.358 1.00 97.69 139 TYR A CA 1
ATOM 1056 C C . TYR A 1 139 ? -2.242 -10.138 2.089 1.00 97.69 139 TYR A C 1
ATOM 1058 O O . TYR A 1 139 ? -2.785 -10.395 3.158 1.00 97.69 139 TYR A O 1
ATOM 1066 N N . ASP A 1 140 ? -1.316 -10.934 1.553 1.00 96.38 140 ASP A N 1
ATOM 1067 C CA . ASP A 1 140 ? -0.889 -12.192 2.160 1.00 96.38 140 ASP A CA 1
ATOM 1068 C C . ASP A 1 140 ? 0.537 -12.071 2.714 1.00 96.38 140 ASP A C 1
ATOM 1070 O O . ASP A 1 140 ? 1.547 -12.094 2.009 1.00 96.38 140 ASP A O 1
ATOM 1074 N N . GLY A 1 141 ? 0.635 -11.930 4.029 1.00 95.19 141 GLY A N 1
ATOM 1075 C CA . GLY A 1 141 ? 1.904 -11.867 4.738 1.00 95.19 141 GLY A CA 1
ATOM 1076 C C . GLY A 1 141 ? 1.727 -12.206 6.212 1.00 95.19 141 GLY A C 1
ATOM 1077 O O . GLY A 1 141 ? 0.595 -12.283 6.682 1.00 95.19 141 GLY A O 1
ATOM 1078 N N . PRO A 1 142 ? 2.818 -12.385 6.979 1.00 93.94 142 PRO A N 1
ATOM 1079 C CA . PRO A 1 142 ? 2.731 -12.807 8.377 1.00 93.94 142 PRO A CA 1
ATOM 1080 C C . PRO A 1 142 ? 1.795 -11.944 9.234 1.00 93.94 142 PRO A C 1
ATOM 1082 O O . PRO A 1 142 ? 1.017 -12.489 10.008 1.00 93.94 142 PRO A O 1
ATOM 1085 N N . ALA A 1 143 ? 1.816 -10.618 9.053 1.00 92.25 143 ALA A N 1
ATOM 1086 C CA . ALA A 1 143 ? 0.932 -9.707 9.780 1.00 92.25 143 ALA A CA 1
ATOM 1087 C C . ALA A 1 143 ? -0.552 -9.900 9.418 1.00 92.25 143 ALA A C 1
ATOM 1089 O O . ALA A 1 143 ? -1.394 -9.923 10.307 1.00 92.25 143 ALA A O 1
ATOM 1090 N N . TYR A 1 144 ? -0.864 -10.088 8.134 1.00 95.94 144 TYR A N 1
ATOM 1091 C CA . TYR A 1 144 ? -2.235 -10.263 7.645 1.00 95.94 144 TYR A CA 1
ATOM 1092 C C . TYR A 1 144 ? -2.797 -11.649 7.969 1.00 95.94 144 TYR A C 1
ATOM 1094 O O . TYR A 1 144 ? -3.937 -11.761 8.406 1.00 95.94 144 TYR A O 1
ATOM 1102 N N . ARG A 1 145 ? -1.973 -12.700 7.869 1.00 93.56 145 ARG A N 1
ATOM 1103 C CA . ARG A 1 145 ? -2.345 -14.053 8.310 1.00 93.56 145 ARG A CA 1
ATOM 1104 C C . ARG A 1 145 ? -2.574 -14.130 9.816 1.00 93.56 145 ARG A C 1
ATOM 1106 O O . ARG A 1 145 ? -3.439 -14.872 10.252 1.00 93.56 145 ARG A O 1
ATOM 1113 N N . ALA A 1 146 ? -1.813 -13.373 10.608 1.00 92.69 146 ALA A N 1
ATOM 1114 C CA . ALA A 1 146 ? -2.038 -13.279 12.050 1.00 92.69 146 ALA A CA 1
ATOM 1115 C C . ALA A 1 146 ? -3.286 -12.453 12.399 1.00 92.69 146 ALA A C 1
ATOM 1117 O O . ALA A 1 146 ? -3.952 -12.752 13.388 1.00 92.69 146 ALA A O 1
ATOM 1118 N N . LEU A 1 147 ? -3.591 -11.419 11.604 1.00 92.88 147 LEU A N 1
ATOM 1119 C CA . LEU A 1 147 ? -4.816 -10.632 11.740 1.00 92.88 147 LEU A CA 1
ATOM 1120 C C . LEU A 1 147 ? -6.062 -11.469 11.425 1.00 92.88 147 LEU A C 1
ATOM 1122 O O . LEU A 1 147 ? -7.087 -11.275 12.071 1.00 92.88 147 LEU A O 1
ATOM 1126 N N . ASP A 1 148 ? -5.949 -12.389 10.460 1.00 93.75 148 ASP A N 1
ATOM 1127 C CA . ASP A 1 148 ? -6.975 -13.373 10.099 1.00 93.75 148 ASP A CA 1
ATOM 1128 C C . ASP A 1 148 ? -8.360 -12.736 9.898 1.00 93.75 148 ASP A C 1
ATOM 1130 O O . ASP A 1 148 ? -9.373 -13.149 10.467 1.00 93.75 148 ASP A O 1
ATOM 1134 N N . ALA A 1 149 ? -8.382 -11.655 9.110 1.00 93.00 149 ALA A N 1
ATOM 1135 C CA . ALA A 1 149 ? -9.527 -10.755 9.016 1.00 93.00 149 ALA A CA 1
ATOM 1136 C C . ALA A 1 149 ? -10.810 -11.430 8.505 1.00 93.00 149 ALA A C 1
ATOM 1138 O O . ALA A 1 149 ? -11.901 -10.975 8.834 1.00 93.00 149 ALA A O 1
ATOM 1139 N N . ALA A 1 150 ? -10.696 -12.534 7.761 1.00 91.12 150 ALA A N 1
ATOM 1140 C CA . ALA A 1 150 ? -11.840 -13.319 7.301 1.00 91.12 150 ALA A CA 1
ATOM 1141 C C . ALA A 1 150 ? -12.649 -13.941 8.457 1.00 91.12 150 ALA A C 1
ATOM 1143 O O . ALA A 1 150 ? -13.828 -14.234 8.289 1.00 91.12 150 ALA A O 1
ATOM 1144 N N . THR A 1 151 ? -12.034 -14.130 9.629 1.00 91.81 151 THR A N 1
ATOM 1145 C CA . THR A 1 151 ? -12.688 -14.716 10.812 1.00 91.81 151 THR A CA 1
ATOM 1146 C C . THR A 1 151 ? -13.263 -13.676 11.772 1.00 91.81 151 THR A C 1
ATOM 1148 O O . THR A 1 151 ? -13.883 -14.036 12.775 1.00 91.81 151 THR A O 1
ATOM 1151 N N . LEU A 1 152 ? -13.040 -12.387 11.504 1.00 91.06 152 LEU A N 1
ATOM 1152 C CA . LEU A 1 152 ? -13.477 -11.315 12.387 1.00 91.06 152 LEU A CA 1
ATOM 1153 C C . LEU A 1 152 ? -14.981 -11.043 12.232 1.00 91.06 152 LEU A C 1
ATOM 1155 O O . LEU A 1 152 ? -15.492 -11.037 11.111 1.00 91.06 152 LEU A O 1
ATOM 1159 N N . PRO A 1 153 ? -15.696 -10.758 13.337 1.00 90.75 153 PRO A N 1
ATOM 1160 C CA . PRO A 1 153 ? -17.081 -10.312 13.263 1.00 90.75 153 PRO A CA 1
ATOM 1161 C C . PRO A 1 153 ? -17.174 -8.912 12.633 1.00 90.75 153 PRO A C 1
ATOM 1163 O O . PRO A 1 153 ? -16.212 -8.135 12.657 1.00 90.75 153 PRO A O 1
ATOM 1166 N N . SER A 1 154 ? -18.346 -8.565 12.097 1.00 89.50 154 SER A N 1
ATOM 1167 C CA . SER A 1 154 ? -18.587 -7.295 11.398 1.00 89.50 154 SER A CA 1
ATOM 1168 C C . SER A 1 154 ? -18.225 -6.064 12.232 1.00 89.50 154 SER A C 1
ATOM 1170 O O . SER A 1 154 ? -17.692 -5.097 11.699 1.00 89.50 154 SER A O 1
ATOM 1172 N N . GLU A 1 155 ? -18.443 -6.090 13.544 1.00 89.50 155 GLU A N 1
ATOM 1173 C CA . GLU A 1 155 ? -18.087 -5.001 14.458 1.00 89.50 155 GLU A CA 1
ATOM 1174 C C . GLU A 1 155 ? -16.570 -4.792 14.535 1.00 89.50 155 GLU A C 1
ATOM 1176 O O . GLU A 1 155 ? -16.097 -3.655 14.517 1.00 89.50 155 GLU A O 1
ATOM 1181 N N . ALA A 1 156 ? -15.793 -5.879 14.567 1.00 91.25 156 ALA A N 1
ATOM 1182 C CA . ALA A 1 156 ? -14.334 -5.807 14.564 1.00 91.25 156 ALA A CA 1
ATOM 1183 C C . ALA A 1 156 ? -13.799 -5.310 13.213 1.00 91.25 156 ALA A C 1
ATOM 1185 O O . ALA A 1 156 ? -12.819 -4.567 13.174 1.00 91.25 156 ALA A O 1
ATOM 1186 N N . LEU A 1 157 ? -14.460 -5.666 12.110 1.00 91.94 157 LEU A N 1
ATOM 1187 C CA . LEU A 1 157 ? -14.125 -5.163 10.778 1.00 91.94 157 LEU A CA 1
ATOM 1188 C C . LEU A 1 157 ? -14.424 -3.672 10.642 1.00 91.94 157 LEU A C 1
ATOM 1190 O O . LEU A 1 157 ? -13.575 -2.941 10.142 1.00 91.94 157 LEU A O 1
ATOM 1194 N N . HIS A 1 158 ? -15.570 -3.200 11.140 1.00 92.31 158 HIS A N 1
ATOM 1195 C CA . HIS A 1 158 ? -15.878 -1.769 11.196 1.00 92.31 158 HIS A CA 1
ATOM 1196 C C . HIS A 1 158 ? -14.875 -1.003 12.061 1.00 92.31 158 HIS A C 1
ATOM 1198 O O . HIS A 1 158 ? -14.436 0.074 11.668 1.00 92.31 158 HIS A O 1
ATOM 1204 N N . TYR A 1 159 ? -14.457 -1.578 13.193 1.00 93.00 159 TYR A N 1
ATOM 1205 C CA . TYR A 1 159 ? -13.397 -0.995 14.009 1.00 93.00 159 TYR A CA 1
ATOM 1206 C C . TYR A 1 159 ? -12.083 -0.904 13.221 1.00 93.00 159 TYR A C 1
ATOM 1208 O O . TYR A 1 159 ? -11.497 0.166 13.095 1.00 93.00 159 TYR A O 1
ATOM 1216 N N . LEU A 1 160 ? -11.613 -1.996 12.615 1.00 95.12 160 LEU A N 1
ATOM 1217 C CA . LEU A 1 160 ? -10.403 -1.934 11.790 1.00 95.12 160 LEU A CA 1
ATOM 1218 C C . LEU A 1 160 ? -10.548 -0.904 10.663 1.00 95.12 160 LEU A C 1
ATOM 1220 O O . LEU A 1 160 ? -9.605 -0.167 10.391 1.00 95.12 160 LEU A O 1
ATOM 1224 N N . GLN A 1 161 ? -11.727 -0.809 10.053 1.00 95.62 161 GLN A N 1
ATOM 1225 C CA . GLN A 1 161 ? -12.001 0.110 8.958 1.00 95.62 161 GLN A CA 1
ATOM 1226 C C . GLN A 1 161 ? -11.795 1.588 9.322 1.00 95.62 161 GLN A C 1
ATOM 1228 O O . GLN A 1 161 ? -11.379 2.363 8.459 1.00 95.62 161 GLN A O 1
ATOM 1233 N N . SER A 1 162 ? -12.062 1.982 10.572 1.00 92.62 162 SER A N 1
ATOM 1234 C CA . SER A 1 162 ? -11.836 3.348 11.065 1.00 92.62 162 SER A CA 1
ATOM 1235 C C . SER A 1 162 ? -10.493 3.542 11.776 1.00 92.62 162 SER A C 1
ATOM 1237 O O . SER A 1 162 ? -10.035 4.675 11.900 1.00 92.62 162 SER A O 1
ATOM 1239 N N . HIS A 1 163 ? -9.857 2.464 12.242 1.00 94.25 163 HIS A N 1
ATOM 1240 C CA . HIS A 1 163 ? -8.672 2.532 13.102 1.00 94.25 163 HIS A CA 1
ATOM 1241 C C . HIS A 1 163 ? -7.371 2.050 12.438 1.00 94.25 163 HIS A C 1
ATOM 1243 O O . HIS A 1 163 ? -6.302 2.244 13.011 1.00 94.25 163 HIS A O 1
ATOM 1249 N N . LEU A 1 164 ? -7.411 1.425 11.258 1.00 96.50 164 LEU A N 1
ATOM 1250 C CA . LEU A 1 164 ? -6.231 0.915 10.554 1.00 96.50 164 LEU A CA 1
ATOM 1251 C C . LEU A 1 164 ? -6.076 1.571 9.177 1.00 96.50 164 LEU A C 1
ATOM 1253 O O . LEU A 1 164 ? -6.985 1.549 8.356 1.00 96.50 164 LEU A O 1
ATOM 1257 N N . SER A 1 165 ? -4.885 2.098 8.901 1.00 97.88 165 SER A N 1
ATOM 1258 C CA . SER A 1 165 ? -4.461 2.551 7.574 1.00 97.88 165 SER A CA 1
ATOM 1259 C C . SER A 1 165 ? -3.288 1.709 7.069 1.00 97.88 165 SER A C 1
ATOM 1261 O O . SER A 1 165 ? -2.230 1.627 7.693 1.00 97.88 165 SER A O 1
ATOM 1263 N N . ILE A 1 166 ? -3.452 1.079 5.913 1.00 98.50 166 ILE A N 1
ATOM 1264 C CA . ILE A 1 166 ? -2.414 0.329 5.210 1.00 98.50 166 ILE A CA 1
ATOM 1265 C C . ILE A 1 166 ? -1.729 1.276 4.220 1.00 98.50 166 ILE A C 1
ATOM 1267 O O . ILE A 1 166 ? -2.362 1.789 3.300 1.00 98.50 166 ILE A O 1
ATOM 1271 N N . ILE A 1 167 ? -0.429 1.509 4.394 1.00 98.31 167 ILE A N 1
ATOM 1272 C CA . ILE A 1 167 ? 0.333 2.480 3.596 1.00 98.31 167 ILE A CA 1
ATOM 1273 C C . ILE A 1 167 ? 0.860 1.810 2.322 1.00 98.31 167 ILE A C 1
ATOM 1275 O O . ILE A 1 167 ? 1.890 1.151 2.346 1.00 98.31 167 ILE A O 1
ATOM 1279 N N . SER A 1 168 ? 0.165 1.963 1.202 1.00 98.44 168 SER A N 1
ATOM 1280 C CA . SER A 1 168 ? 0.490 1.393 -0.108 1.00 98.44 168 SER A CA 1
ATOM 1281 C C . SER A 1 168 ? 1.351 2.325 -0.969 1.00 98.44 168 SER A C 1
ATOM 1283 O O . SER A 1 168 ? 1.156 3.538 -0.988 1.00 98.44 168 SER A O 1
ATOM 1285 N N . GLY A 1 169 ? 2.277 1.750 -1.746 1.00 97.75 169 GLY A N 1
ATOM 1286 C CA . GLY A 1 169 ? 3.022 2.494 -2.769 1.00 97.75 169 GLY A CA 1
ATOM 1287 C C . GLY A 1 169 ? 2.164 2.913 -3.969 1.00 97.75 169 GLY A C 1
ATOM 1288 O O . GLY A 1 169 ? 2.449 3.945 -4.573 1.00 97.75 169 GLY A O 1
ATOM 1289 N N . LEU A 1 170 ? 1.117 2.143 -4.293 1.00 97.75 170 LEU A N 1
ATOM 1290 C CA . LEU A 1 170 ? 0.208 2.423 -5.410 1.00 97.75 170 LEU A CA 1
ATOM 1291 C C . LEU A 1 170 ? -1.015 3.231 -4.973 1.00 97.75 170 LEU A C 1
ATOM 1293 O O . LEU A 1 170 ? -1.375 4.187 -5.639 1.00 97.75 170 LEU A O 1
ATOM 1297 N N . TYR A 1 171 ? -1.643 2.855 -3.860 1.00 97.56 171 TYR A N 1
ATOM 1298 C CA . TYR A 1 171 ? -2.930 3.417 -3.438 1.00 97.56 171 TYR A CA 1
ATOM 1299 C C . TYR A 1 171 ? -2.819 4.502 -2.356 1.00 97.56 171 TYR A C 1
ATOM 1301 O O . TYR A 1 171 ? -3.835 5.015 -1.894 1.00 97.56 171 TYR A O 1
ATOM 1309 N N . GLY A 1 172 ? -1.610 4.842 -1.901 1.00 97.88 172 GLY A N 1
ATOM 1310 C CA . GLY A 1 172 ? -1.438 5.768 -0.783 1.00 97.88 172 GLY A CA 1
ATOM 1311 C C . GLY A 1 172 ? -1.945 5.151 0.522 1.00 97.88 172 GLY A C 1
ATOM 1312 O O . GLY A 1 172 ? -1.362 4.185 1.004 1.00 97.88 172 GLY A O 1
ATOM 1313 N N . ALA A 1 173 ? -2.993 5.707 1.131 1.00 97.44 173 ALA A N 1
ATOM 1314 C CA . ALA A 1 173 ? -3.608 5.125 2.325 1.00 97.44 173 ALA A CA 1
ATOM 1315 C C . ALA A 1 173 ? -4.822 4.274 1.937 1.00 97.44 173 ALA A C 1
ATOM 1317 O O . ALA A 1 173 ? -5.771 4.775 1.339 1.00 97.44 173 ALA A O 1
ATOM 1318 N N . LEU A 1 174 ? -4.788 2.998 2.313 1.00 97.88 174 LEU A N 1
ATOM 1319 C CA . LEU A 1 174 ? -5.910 2.072 2.194 1.00 97.88 174 LEU A CA 1
ATOM 1320 C C . LEU A 1 174 ? -6.503 1.795 3.568 1.00 97.88 174 LEU A C 1
ATOM 1322 O O . LEU A 1 174 ? -5.776 1.504 4.518 1.00 97.88 174 LEU A O 1
ATOM 1326 N N . ARG A 1 175 ? -7.824 1.785 3.661 1.00 97.44 175 ARG A N 1
ATOM 1327 C CA . ARG A 1 175 ? -8.539 1.166 4.775 1.00 97.44 175 ARG A CA 1
ATOM 1328 C C . ARG A 1 175 ? -8.676 -0.344 4.530 1.00 97.44 175 ARG A C 1
ATOM 1330 O O . ARG A 1 175 ? -8.624 -0.784 3.381 1.00 97.44 175 ARG A O 1
ATOM 1337 N N . PRO A 1 176 ? -8.861 -1.159 5.578 1.00 97.38 176 PRO A N 1
ATOM 1338 C CA . PRO A 1 176 ? -8.998 -2.611 5.479 1.00 97.38 176 PRO A CA 1
ATOM 1339 C C . PRO A 1 176 ? -9.942 -3.122 4.390 1.00 97.38 176 PRO A C 1
ATOM 1341 O O . PRO A 1 176 ? -9.603 -4.074 3.691 1.00 97.38 176 PRO A O 1
ATOM 1344 N N . LEU A 1 177 ? -11.101 -2.492 4.240 1.00 95.44 177 LEU A N 1
ATOM 1345 C CA . LEU A 1 177 ? -12.164 -2.912 3.334 1.00 95.44 177 LEU A CA 1
ATOM 1346 C C . LEU A 1 177 ? -12.075 -2.253 1.954 1.00 95.44 177 LEU A C 1
ATOM 1348 O O . LEU A 1 177 ? -12.895 -2.564 1.093 1.00 95.44 177 LEU A O 1
ATOM 1352 N N . ASP A 1 178 ? -11.087 -1.379 1.724 1.00 95.06 178 ASP A N 1
ATOM 1353 C CA . ASP A 1 178 ? -10.901 -0.751 0.420 1.00 95.06 178 ASP A CA 1
ATOM 1354 C C . ASP A 1 178 ? -10.534 -1.813 -0.620 1.00 95.06 178 ASP A C 1
ATOM 1356 O O . ASP A 1 178 ? -9.612 -2.610 -0.422 1.00 95.06 178 ASP A O 1
ATOM 1360 N N . LEU A 1 179 ? -11.268 -1.829 -1.730 1.00 93.50 179 LEU A N 1
ATOM 1361 C CA . LEU A 1 179 ? -11.029 -2.755 -2.828 1.00 93.50 179 LEU A CA 1
ATOM 1362 C C . LEU A 1 179 ? -9.767 -2.375 -3.601 1.00 93.50 179 LEU A C 1
ATOM 1364 O O . LEU A 1 179 ? -9.616 -1.245 -4.064 1.00 93.50 179 LEU A O 1
ATOM 1368 N N . ILE A 1 180 ? -8.874 -3.349 -3.763 1.00 94.25 180 ILE A N 1
ATOM 1369 C CA . ILE A 1 180 ? -7.648 -3.218 -4.551 1.00 94.25 180 ILE A CA 1
ATOM 1370 C C . ILE A 1 180 ? -7.627 -4.227 -5.694 1.00 94.25 180 ILE A C 1
ATOM 1372 O O . ILE A 1 180 ? -8.192 -5.312 -5.571 1.00 94.25 180 ILE A O 1
ATOM 1376 N N . GLN A 1 181 ? -6.936 -3.883 -6.779 1.00 94.56 181 GLN A N 1
ATOM 1377 C CA . GLN A 1 181 ? -6.606 -4.800 -7.874 1.00 94.56 181 GLN A CA 1
ATOM 1378 C C . GLN A 1 181 ? -5.246 -5.466 -7.617 1.00 94.56 181 GLN A C 1
ATOM 1380 O O . GLN A 1 181 ? -4.448 -4.943 -6.832 1.00 94.56 181 GLN A O 1
ATOM 1385 N N . PRO A 1 182 ? -4.927 -6.608 -8.251 1.00 94.94 182 PRO A N 1
ATOM 1386 C CA . PRO A 1 182 ? -3.613 -7.220 -8.123 1.00 94.94 182 PRO A CA 1
ATOM 1387 C C . PRO A 1 182 ? -2.524 -6.287 -8.656 1.00 94.94 182 PRO A C 1
ATOM 1389 O O . PRO A 1 182 ? -2.588 -5.831 -9.791 1.00 94.94 182 PRO A O 1
ATOM 1392 N N . TYR A 1 183 ? -1.476 -6.045 -7.872 1.00 96.94 183 TYR A N 1
ATOM 1393 C CA . TYR A 1 183 ? -0.369 -5.181 -8.286 1.00 96.94 183 TYR A CA 1
ATOM 1394 C C . TYR A 1 183 ? 0.937 -5.566 -7.586 1.00 96.94 183 TYR A C 1
ATOM 1396 O O . TYR A 1 183 ? 0.967 -6.452 -6.725 1.00 96.94 183 TYR A O 1
ATOM 1404 N N . ARG A 1 184 ? 2.028 -4.884 -7.941 1.00 97.75 184 ARG A N 1
ATOM 1405 C CA . ARG A 1 184 ? 3.239 -4.837 -7.123 1.00 97.75 184 ARG A CA 1
ATOM 1406 C C . ARG A 1 184 ? 3.934 -3.498 -7.287 1.00 97.75 184 ARG A C 1
ATOM 1408 O O . ARG A 1 184 ? 4.469 -3.211 -8.348 1.00 97.75 184 ARG A O 1
ATOM 1415 N N . LEU A 1 185 ? 3.967 -2.725 -6.208 1.00 98.12 185 LEU A N 1
ATOM 1416 C CA . LEU A 1 185 ? 4.722 -1.484 -6.153 1.00 98.12 185 LEU A CA 1
ATOM 1417 C C . LEU A 1 185 ? 5.132 -1.182 -4.711 1.00 98.12 185 LEU A C 1
ATOM 1419 O O . LEU A 1 185 ? 4.328 -0.710 -3.905 1.00 98.12 185 LEU A O 1
ATOM 1423 N N . GLU A 1 186 ? 6.383 -1.479 -4.380 1.00 97.50 186 GLU A N 1
ATOM 1424 C CA . GLU A 1 186 ? 6.975 -1.112 -3.098 1.00 97.50 186 GLU A CA 1
ATOM 1425 C C . GLU A 1 186 ? 7.221 0.403 -2.999 1.00 97.50 186 GLU A C 1
ATOM 1427 O O . GLU A 1 186 ? 7.565 1.057 -3.986 1.00 97.50 186 GLU A O 1
ATOM 1432 N N . MET A 1 187 ? 7.110 0.967 -1.792 1.00 97.62 187 MET A N 1
ATOM 1433 C CA . MET A 1 187 ? 7.271 2.411 -1.561 1.00 97.62 187 MET A CA 1
ATOM 1434 C C . MET A 1 187 ? 8.696 2.894 -1.878 1.00 97.62 187 MET A C 1
ATOM 1436 O O . MET A 1 187 ? 8.893 4.036 -2.281 1.00 97.62 187 MET A O 1
ATOM 1440 N N . ALA A 1 188 ? 9.706 2.030 -1.731 1.00 96.25 188 ALA A N 1
ATOM 1441 C CA . ALA A 1 188 ? 11.096 2.343 -2.075 1.00 96.25 188 ALA A CA 1
ATOM 1442 C C . ALA A 1 188 ? 11.453 2.226 -3.570 1.00 96.25 188 ALA A C 1
ATOM 1444 O O . ALA A 1 188 ? 12.624 2.403 -3.918 1.00 96.25 188 ALA A O 1
ATOM 1445 N N . THR A 1 189 ? 10.488 1.940 -4.452 1.00 96.25 189 THR A N 1
ATOM 1446 C CA . THR A 1 189 ? 10.723 1.863 -5.903 1.00 96.25 189 THR A CA 1
ATOM 1447 C C . THR A 1 189 ? 11.351 3.162 -6.428 1.00 96.25 189 THR A C 1
ATOM 1449 O O . THR A 1 189 ? 10.885 4.266 -6.136 1.00 96.25 189 THR A O 1
ATOM 1452 N N . LYS A 1 190 ? 12.434 3.047 -7.210 1.00 92.25 190 LYS A N 1
ATOM 1453 C CA . LYS A 1 190 ? 13.197 4.195 -7.732 1.00 92.25 190 LYS A CA 1
ATOM 1454 C C . LYS A 1 190 ? 12.507 4.801 -8.958 1.00 92.25 190 LYS A C 1
ATOM 1456 O O . LYS A 1 190 ? 12.847 4.482 -10.092 1.00 92.25 190 LYS A O 1
ATOM 1461 N N . THR A 1 191 ? 11.547 5.695 -8.732 1.00 91.75 191 THR A N 1
ATOM 1462 C CA . THR A 1 191 ? 10.707 6.244 -9.811 1.00 91.75 191 THR A CA 1
ATOM 1463 C C . THR A 1 191 ? 11.328 7.407 -10.587 1.00 91.75 191 THR A C 1
ATOM 1465 O O . THR A 1 191 ? 10.964 7.589 -11.741 1.00 91.75 191 THR A O 1
ATOM 1468 N N . ARG A 1 192 ? 12.286 8.161 -10.023 1.00 86.50 192 ARG A N 1
ATOM 1469 C CA . ARG A 1 192 ? 12.825 9.404 -10.623 1.00 86.50 192 ARG A CA 1
ATOM 1470 C C . ARG A 1 192 ? 13.203 9.303 -12.104 1.00 86.50 192 ARG A C 1
ATOM 1472 O O . ARG A 1 192 ? 12.859 10.181 -12.881 1.00 86.50 192 ARG A O 1
ATOM 1479 N N . GLU A 1 193 ? 13.969 8.279 -12.459 1.00 83.75 193 GLU A N 1
ATOM 1480 C CA . GLU A 1 193 ? 14.520 8.112 -13.813 1.00 83.75 193 GLU A CA 1
ATOM 1481 C C . GLU A 1 193 ? 13.622 7.247 -14.698 1.00 83.75 193 GLU A C 1
ATOM 1483 O O . GLU A 1 193 ? 13.669 7.342 -15.918 1.00 83.75 193 GLU A O 1
ATOM 1488 N N . ARG A 1 194 ? 12.802 6.394 -14.077 1.00 86.75 194 ARG A N 1
ATOM 1489 C CA . ARG A 1 194 ? 12.040 5.342 -14.757 1.00 86.75 194 ARG A CA 1
ATOM 1490 C C . ARG A 1 194 ? 10.580 5.722 -14.994 1.00 86.75 194 ARG A C 1
ATOM 1492 O O . ARG A 1 194 ? 9.963 5.162 -15.885 1.00 86.75 194 ARG A O 1
ATOM 1499 N N . LEU A 1 195 ? 10.048 6.677 -14.229 1.00 90.06 195 LEU A N 1
ATOM 1500 C CA . LEU A 1 195 ? 8.706 7.251 -14.365 1.00 90.06 195 LEU A CA 1
ATOM 1501 C C . LEU A 1 195 ? 8.805 8.790 -14.421 1.00 90.06 195 LEU A C 1
ATOM 1503 O O . LEU A 1 195 ? 8.380 9.468 -13.484 1.00 90.06 195 LEU A O 1
ATOM 1507 N N . PRO A 1 196 ? 9.373 9.368 -15.496 1.00 85.94 196 PRO A N 1
ATOM 1508 C CA . PRO A 1 196 ? 9.626 10.811 -15.590 1.00 85.94 196 PRO A CA 1
ATOM 1509 C C . PRO A 1 196 ? 8.348 11.664 -15.580 1.00 85.94 196 PRO A C 1
ATOM 1511 O O . PRO A 1 196 ? 8.404 12.849 -15.266 1.00 85.94 196 PRO A O 1
ATOM 1514 N N . SER A 1 197 ? 7.198 11.071 -15.910 1.00 90.75 197 SER A N 1
ATOM 1515 C CA . SER A 1 197 ? 5.890 11.732 -15.856 1.00 90.75 197 SER A CA 1
ATOM 1516 C C . SER A 1 197 ? 5.293 11.802 -14.448 1.00 90.75 197 SER A C 1
ATOM 1518 O O . SER A 1 197 ? 4.292 12.486 -14.269 1.00 90.75 197 SER A O 1
ATOM 1520 N N . LEU A 1 198 ? 5.879 11.125 -13.451 1.00 92.06 198 LEU A N 1
ATOM 1521 C CA . LEU A 1 198 ? 5.432 11.241 -12.066 1.00 92.06 198 LEU A CA 1
ATOM 1522 C C . LEU A 1 198 ? 5.866 12.614 -11.507 1.00 92.06 198 LEU A C 1
ATOM 1524 O O . LEU A 1 198 ? 7.052 12.946 -11.555 1.00 92.06 198 LEU A O 1
ATOM 1528 N N . PRO A 1 199 ? 4.968 13.415 -10.907 1.00 90.62 199 PRO A N 1
ATOM 1529 C CA . PRO A 1 199 ? 5.241 14.816 -10.562 1.00 90.62 199 PRO A CA 1
ATOM 1530 C C . PRO A 1 199 ? 6.247 15.009 -9.416 1.00 90.62 199 PRO A C 1
ATOM 1532 O O . PRO A 1 199 ? 6.644 16.137 -9.115 1.00 90.62 199 PRO A O 1
ATOM 1535 N N . LYS A 1 200 ? 6.655 13.935 -8.732 1.00 93.69 200 LYS A N 1
ATOM 1536 C CA . LYS A 1 200 ? 7.611 13.966 -7.619 1.00 93.69 200 LYS A CA 1
ATOM 1537 C C . LYS A 1 200 ? 8.723 12.935 -7.840 1.00 93.69 200 LYS A C 1
ATOM 1539 O O . LYS A 1 200 ? 8.475 11.872 -8.403 1.00 93.69 200 LYS A O 1
ATOM 1544 N N . PRO A 1 201 ? 9.944 13.194 -7.335 1.00 91.25 201 PRO A N 1
ATOM 1545 C CA . PRO A 1 201 ? 11.125 12.376 -7.632 1.00 91.25 201 PRO A CA 1
ATOM 1546 C C . PRO A 1 201 ? 11.126 10.982 -6.980 1.00 91.25 201 PRO A C 1
ATOM 1548 O O . PRO A 1 201 ? 12.032 10.192 -7.232 1.00 91.25 201 PRO A O 1
ATOM 1551 N N . SER A 1 202 ? 10.179 10.680 -6.096 1.00 95.88 202 SER A N 1
ATOM 1552 C CA . SER A 1 202 ? 10.030 9.368 -5.465 1.00 95.88 202 SER A CA 1
ATOM 1553 C C . SER A 1 202 ? 8.590 9.160 -5.013 1.00 95.88 202 SER A C 1
ATOM 1555 O O . SER A 1 202 ? 7.869 10.137 -4.796 1.00 95.88 202 SER A O 1
ATOM 1557 N N . LEU A 1 203 ? 8.188 7.904 -4.794 1.00 97.44 203 LEU A N 1
ATOM 1558 C CA . LEU A 1 203 ? 6.881 7.591 -4.203 1.00 97.44 203 LEU A CA 1
ATOM 1559 C C . LEU A 1 203 ? 6.743 8.170 -2.790 1.00 97.44 203 LEU A C 1
ATOM 1561 O O . LEU A 1 203 ? 5.687 8.698 -2.455 1.00 97.44 203 LEU A O 1
ATOM 1565 N N . HIS A 1 204 ? 7.819 8.183 -1.990 1.00 97.44 204 HIS A N 1
ATOM 1566 C CA . HIS A 1 204 ? 7.817 8.877 -0.697 1.00 97.44 204 HIS A CA 1
ATOM 1567 C C . HIS A 1 204 ? 7.424 10.345 -0.846 1.00 97.44 204 HIS A C 1
ATOM 1569 O O . HIS A 1 204 ? 6.551 10.809 -0.127 1.00 97.44 204 HIS A O 1
ATOM 1575 N N . ALA A 1 205 ? 8.056 11.077 -1.767 1.00 96.56 205 ALA A N 1
ATOM 1576 C CA . ALA A 1 205 ? 7.774 12.496 -1.978 1.00 96.56 205 ALA A CA 1
ATOM 1577 C C . ALA A 1 205 ? 6.391 12.732 -2.604 1.00 96.56 205 ALA A C 1
ATOM 1579 O O . ALA A 1 205 ? 5.747 13.727 -2.283 1.00 96.56 205 ALA A O 1
ATOM 1580 N N . TYR A 1 206 ? 5.944 11.821 -3.471 1.00 97.31 206 TYR A N 1
ATOM 1581 C CA . TYR A 1 206 ? 4.614 11.834 -4.080 1.00 97.31 206 TYR A CA 1
ATOM 1582 C C . TYR A 1 206 ? 3.503 11.705 -3.032 1.00 97.31 206 TYR A C 1
ATOM 1584 O O . TYR A 1 206 ? 2.549 12.482 -3.031 1.00 97.31 206 TYR A O 1
ATOM 1592 N N . TRP A 1 207 ? 3.663 10.772 -2.093 1.00 97.94 207 TRP A N 1
ATOM 1593 C CA . TRP A 1 207 ? 2.639 10.454 -1.104 1.00 97.94 207 TRP A CA 1
ATOM 1594 C C . TRP A 1 207 ? 2.720 11.262 0.193 1.00 97.94 207 TRP A C 1
ATOM 1596 O O . TRP A 1 207 ? 1.716 11.340 0.898 1.00 97.94 207 TRP A O 1
ATOM 1606 N N . ARG A 1 208 ? 3.868 11.884 0.507 1.00 97.56 208 ARG A N 1
ATOM 1607 C CA . ARG A 1 208 ? 4.135 12.484 1.829 1.00 97.56 208 ARG A CA 1
ATOM 1608 C C . ARG A 1 208 ? 3.028 13.384 2.348 1.00 97.56 208 ARG A C 1
ATOM 1610 O O . ARG A 1 208 ? 2.561 13.188 3.465 1.00 97.56 208 ARG A O 1
ATOM 1617 N N . GLU A 1 209 ? 2.630 14.363 1.551 1.00 97.00 209 GLU A N 1
ATOM 1618 C CA . GLU A 1 209 ? 1.620 15.343 1.944 1.00 97.00 209 GLU A CA 1
ATOM 1619 C C . GLU A 1 209 ? 0.250 14.687 2.149 1.00 97.00 209 GLU A C 1
ATOM 1621 O O . GLU A 1 209 ? -0.350 14.847 3.208 1.00 97.00 209 GLU A O 1
ATOM 1626 N N . ALA A 1 210 ? -0.197 13.869 1.189 1.00 96.75 210 ALA A N 1
ATOM 1627 C CA . ALA A 1 210 ? -1.497 13.203 1.249 1.00 96.75 210 ALA A CA 1
ATOM 1628 C C . ALA A 1 210 ? -1.604 12.228 2.429 1.00 96.75 210 ALA A C 1
ATOM 1630 O O . ALA A 1 210 ? -2.566 12.290 3.185 1.00 96.75 210 ALA A O 1
ATOM 1631 N N . LEU A 1 211 ? -0.597 11.373 2.633 1.00 97.38 211 LEU A N 1
ATOM 1632 C CA . LEU A 1 211 ? -0.591 10.420 3.745 1.00 97.38 211 LEU A CA 1
ATOM 1633 C C . LEU A 1 211 ? -0.531 11.115 5.104 1.00 97.38 211 LEU A C 1
ATOM 1635 O O . LEU A 1 211 ? -1.184 10.677 6.047 1.00 97.38 211 LEU A O 1
ATOM 1639 N N . THR A 1 212 ? 0.257 12.187 5.216 1.00 97.00 212 THR A N 1
ATOM 1640 C CA . THR A 1 212 ? 0.342 12.952 6.466 1.00 97.00 212 THR A CA 1
ATOM 1641 C C . THR A 1 212 ? -1.006 13.599 6.764 1.00 97.00 212 THR A C 1
ATOM 1643 O O . THR A 1 212 ? -1.517 13.416 7.860 1.00 97.00 212 THR A O 1
ATOM 1646 N N . ALA A 1 213 ? -1.636 14.242 5.775 1.00 95.25 213 ALA A N 1
ATOM 1647 C CA . ALA A 1 213 ? -2.965 14.830 5.929 1.00 95.25 213 ALA A CA 1
ATOM 1648 C C . ALA A 1 213 ? -4.036 13.790 6.308 1.00 95.25 213 ALA A C 1
ATOM 1650 O O . ALA A 1 213 ? -4.829 14.048 7.209 1.00 95.25 213 ALA A O 1
ATOM 1651 N N . HIS A 1 214 ? -4.021 12.602 5.687 1.00 94.44 214 HIS A N 1
ATOM 1652 C CA . HIS A 1 214 ? -4.938 11.494 6.003 1.00 94.44 214 HIS A CA 1
ATOM 1653 C C . HIS A 1 214 ? -4.884 11.098 7.482 1.00 94.44 214 HIS A C 1
ATOM 1655 O O . HIS A 1 214 ? -5.910 10.972 8.156 1.00 94.44 214 HIS A O 1
ATOM 1661 N N . ILE A 1 215 ? -3.668 10.914 8.003 1.00 92.94 215 ILE A N 1
ATOM 1662 C CA . ILE A 1 215 ? -3.467 10.518 9.399 1.00 92.94 215 ILE A CA 1
ATOM 1663 C C . ILE A 1 215 ? -3.748 11.691 10.338 1.00 92.94 215 ILE A C 1
ATOM 1665 O O . ILE A 1 215 ? -4.457 11.499 11.322 1.00 92.94 215 ILE A O 1
ATOM 1669 N N . SER A 1 216 ? -3.280 12.904 10.023 1.00 92.25 216 SER A N 1
ATOM 1670 C CA . SER A 1 216 ? -3.579 14.111 10.804 1.00 92.25 216 SER A CA 1
ATOM 1671 C C . SER A 1 216 ? -5.078 14.329 10.955 1.00 92.25 216 SER A C 1
ATOM 1673 O O . SER A 1 216 ? -5.528 14.577 12.065 1.00 92.25 216 SER A O 1
ATOM 1675 N N . GLN A 1 217 ? -5.866 14.177 9.888 1.00 88.81 217 GLN A N 1
ATOM 1676 C CA . GLN A 1 217 ? -7.319 14.341 9.954 1.00 88.81 217 GLN A CA 1
ATOM 1677 C C . GLN A 1 217 ? -7.947 13.371 10.962 1.00 88.81 217 GLN A C 1
ATOM 1679 O O . GLN A 1 217 ? -8.772 13.784 11.777 1.00 88.81 217 GLN A O 1
ATOM 1684 N N . SER A 1 218 ? -7.502 12.111 10.954 1.00 83.31 218 SER A N 1
ATOM 1685 C CA . SER A 1 218 ? -7.950 11.101 11.919 1.00 83.31 218 SER A CA 1
ATOM 1686 C C . SER A 1 218 ? -7.528 11.444 13.350 1.00 83.31 218 SER A C 1
ATOM 1688 O O . SER A 1 218 ? -8.281 11.194 14.278 1.00 83.31 218 SER A O 1
ATOM 1690 N N . LEU A 1 219 ? -6.345 12.033 13.548 1.00 86.38 219 LEU A N 1
ATOM 1691 C CA . LEU A 1 219 ? -5.860 12.434 14.872 1.00 86.38 219 LEU A CA 1
ATOM 1692 C C . LEU A 1 219 ? -6.590 13.678 15.405 1.00 86.38 219 LEU A C 1
ATOM 1694 O O . LEU A 1 219 ? -6.990 13.713 16.559 1.00 86.38 219 LEU A O 1
ATOM 1698 N N . THR A 1 220 ? -6.817 14.690 14.569 1.00 85.31 220 THR A N 1
ATOM 1699 C CA . THR A 1 220 ? -7.444 15.957 14.992 1.00 85.31 220 THR A CA 1
ATOM 1700 C C . THR A 1 220 ? -8.941 15.850 15.275 1.00 85.31 220 THR A C 1
ATOM 1702 O O . THR A 1 220 ? -9.510 16.743 15.895 1.00 85.31 220 THR A O 1
ATOM 1705 N N . ALA A 1 221 ? -9.592 14.772 14.828 1.00 83.56 221 ALA A N 1
ATOM 1706 C CA . ALA A 1 221 ? -11.010 14.527 15.076 1.00 83.56 221 ALA A CA 1
ATOM 1707 C C . ALA A 1 221 ? -11.315 14.096 16.526 1.00 83.56 221 ALA A C 1
ATOM 1709 O O . ALA A 1 221 ? -12.484 13.983 16.895 1.00 83.56 221 ALA A O 1
ATOM 1710 N N . HIS A 1 222 ? -10.285 13.850 17.345 1.00 81.81 222 HIS A N 1
ATOM 1711 C CA . HIS A 1 222 ? -10.411 13.322 18.702 1.00 81.81 222 HIS A CA 1
ATOM 1712 C C . HIS A 1 222 ? -9.455 14.049 19.668 1.00 81.81 222 HIS A C 1
ATOM 1714 O O . HIS A 1 222 ? -8.363 14.455 19.284 1.00 81.81 222 HIS A O 1
ATOM 1720 N N . GLU A 1 223 ? -9.858 14.225 20.931 1.00 75.31 223 GLU A N 1
ATOM 1721 C CA . GLU A 1 223 ? -9.079 14.994 21.923 1.00 75.31 223 GLU A CA 1
ATOM 1722 C C . GLU A 1 223 ? -7.918 14.203 22.554 1.00 75.31 223 GLU A C 1
ATOM 1724 O O . GLU A 1 223 ? -6.892 14.782 22.907 1.00 75.31 223 GLU A O 1
ATOM 1729 N N . ASP A 1 224 ? -8.067 12.884 22.695 1.00 80.94 224 ASP A N 1
ATOM 1730 C CA . ASP A 1 224 ? -7.046 11.977 23.227 1.00 80.94 224 ASP A CA 1
ATOM 1731 C C . ASP A 1 224 ? -6.756 10.914 22.170 1.00 80.94 224 ASP A C 1
ATOM 1733 O O . ASP A 1 224 ? -7.628 10.103 21.854 1.00 80.94 224 ASP A O 1
ATOM 1737 N N . VAL A 1 225 ? -5.559 10.950 21.580 1.00 82.38 225 VAL A N 1
ATOM 1738 C CA . VAL A 1 225 ? -5.197 10.107 20.437 1.00 82.38 225 VAL A CA 1
ATOM 1739 C C . VAL A 1 225 ? -3.865 9.402 20.610 1.00 82.38 225 VAL A C 1
ATOM 1741 O O . VAL A 1 225 ? -2.893 9.968 21.105 1.00 82.38 225 VAL A O 1
ATOM 1744 N N . ALA A 1 226 ? -3.800 8.170 20.114 1.00 87.69 226 ALA A N 1
ATOM 1745 C CA . ALA A 1 226 ? -2.564 7.417 19.974 1.00 87.69 226 ALA A CA 1
ATOM 1746 C C . ALA A 1 226 ? -2.379 6.955 18.528 1.00 87.69 226 ALA A C 1
ATOM 1748 O O . ALA A 1 226 ? -3.268 6.335 17.948 1.00 87.69 226 ALA A O 1
ATOM 1749 N N . LEU A 1 227 ? -1.193 7.200 17.966 1.00 90.31 227 LEU A N 1
ATOM 1750 C CA . LEU A 1 227 ? -0.753 6.589 16.714 1.00 90.31 227 LEU A CA 1
ATOM 1751 C C . LEU A 1 227 ? 0.163 5.401 17.015 1.00 90.31 227 LEU A C 1
ATOM 1753 O O . LEU A 1 227 ? 1.264 5.556 17.547 1.00 90.31 227 LEU A O 1
ATOM 1757 N N . VAL A 1 228 ? -0.252 4.209 16.601 1.00 92.94 228 VAL A N 1
ATOM 1758 C CA . VAL A 1 228 ? 0.573 3.004 16.668 1.00 92.94 228 VAL A CA 1
ATOM 1759 C C . VAL A 1 228 ? 1.152 2.705 15.288 1.00 92.94 228 VAL A C 1
ATOM 1761 O O . VAL A 1 228 ? 0.466 2.292 14.354 1.00 92.94 228 VAL A O 1
ATOM 1764 N N . ASN A 1 229 ? 2.463 2.907 15.163 1.00 94.06 229 ASN A N 1
ATOM 1765 C CA . ASN A 1 229 ? 3.198 2.607 13.942 1.00 94.06 229 ASN A CA 1
ATOM 1766 C C . ASN A 1 229 ? 3.646 1.137 13.906 1.00 94.06 229 ASN A C 1
ATOM 1768 O O . ASN A 1 229 ? 4.662 0.767 14.503 1.00 94.06 229 ASN A O 1
ATOM 1772 N N . LEU A 1 230 ? 2.890 0.314 13.176 1.00 95.44 230 LEU A N 1
ATOM 1773 C CA . LEU A 1 230 ? 3.218 -1.080 12.851 1.00 95.44 230 LEU A CA 1
ATOM 1774 C C . LEU A 1 230 ? 3.850 -1.215 11.457 1.00 95.44 230 LEU A C 1
ATOM 1776 O O . LEU A 1 230 ? 4.223 -2.316 11.046 1.00 95.44 230 LEU A O 1
ATOM 1780 N N . ALA A 1 231 ? 3.964 -0.114 10.714 1.00 94.19 231 ALA A N 1
ATOM 1781 C CA . ALA A 1 231 ? 4.573 -0.101 9.401 1.00 94.19 231 ALA A CA 1
ATOM 1782 C C . ALA A 1 231 ? 6.101 -0.200 9.505 1.00 94.19 231 ALA A C 1
ATOM 1784 O O . ALA A 1 231 ? 6.747 0.293 10.435 1.00 94.19 231 ALA A O 1
ATOM 1785 N N . SER A 1 232 ? 6.710 -0.830 8.505 1.00 94.19 232 SER A N 1
ATOM 1786 C CA . SER A 1 232 ? 8.156 -0.819 8.349 1.00 94.19 232 SER A CA 1
ATOM 1787 C C . SER A 1 232 ? 8.655 0.611 8.116 1.00 94.19 232 SER A C 1
ATOM 1789 O O . SER A 1 232 ? 7.935 1.477 7.610 1.00 94.19 232 SER A O 1
ATOM 1791 N N . LYS A 1 233 ? 9.940 0.845 8.405 1.00 94.12 233 LYS A N 1
ATOM 1792 C CA . LYS A 1 233 ? 10.592 2.138 8.140 1.00 94.12 233 LYS A CA 1
ATOM 1793 C C . LYS A 1 233 ? 10.496 2.567 6.675 1.00 94.12 233 LYS A C 1
ATOM 1795 O O . LYS A 1 233 ? 10.585 3.756 6.398 1.00 94.12 233 LYS A O 1
ATOM 1800 N N . GLU A 1 234 ? 10.377 1.623 5.744 1.00 94.00 234 GLU A N 1
ATOM 1801 C CA . GLU A 1 234 ? 10.222 1.924 4.320 1.00 94.00 234 GLU A CA 1
ATOM 1802 C C . GLU A 1 234 ? 8.935 2.711 4.064 1.00 94.00 234 GLU A C 1
ATOM 1804 O O . GLU A 1 234 ? 8.971 3.755 3.418 1.00 94.00 234 GLU A O 1
ATOM 1809 N N . TYR A 1 235 ? 7.825 2.237 4.625 1.00 97.06 235 TYR A N 1
ATOM 1810 C CA . TYR A 1 235 ? 6.505 2.820 4.424 1.00 97.06 235 TYR A CA 1
ATOM 1811 C C . TYR A 1 235 ? 6.262 4.001 5.359 1.00 97.06 235 TYR A C 1
ATOM 1813 O O . TYR A 1 235 ? 5.782 5.039 4.917 1.00 97.06 235 TYR A O 1
ATOM 1821 N N . SER A 1 236 ? 6.679 3.912 6.625 1.00 95.75 236 SER A N 1
ATOM 1822 C CA . SER A 1 236 ? 6.462 4.995 7.591 1.00 95.75 236 SER A CA 1
ATOM 1823 C C . SER A 1 236 ? 7.242 6.276 7.249 1.00 95.75 236 SER A C 1
ATOM 1825 O O . SER A 1 236 ? 6.865 7.361 7.679 1.00 95.75 236 SER A O 1
ATOM 1827 N N . LYS A 1 237 ? 8.318 6.183 6.450 1.00 95.75 237 LYS A N 1
ATOM 1828 C CA . LYS A 1 237 ? 9.042 7.347 5.900 1.00 95.75 237 LYS A CA 1
ATOM 1829 C C . LYS A 1 237 ? 8.224 8.156 4.891 1.00 95.75 237 LYS A C 1
ATOM 1831 O O . LYS A 1 237 ? 8.563 9.311 4.639 1.00 95.75 237 LYS A O 1
ATOM 1836 N N . ALA A 1 238 ? 7.173 7.571 4.319 1.00 96.44 238 ALA A N 1
ATOM 1837 C CA . ALA A 1 238 ? 6.245 8.278 3.445 1.00 96.44 238 ALA A CA 1
ATOM 1838 C C . ALA A 1 238 ? 5.283 9.178 4.235 1.00 96.44 238 ALA A C 1
ATOM 1840 O O . ALA A 1 238 ? 4.429 9.804 3.635 1.00 96.44 238 ALA A O 1
ATOM 1841 N N . LEU A 1 239 ? 5.420 9.273 5.560 1.00 95.88 239 LEU A N 1
ATOM 1842 C CA . LEU A 1 239 ? 4.659 10.182 6.408 1.00 95.88 239 LEU A CA 1
ATOM 1843 C C . LEU A 1 239 ? 5.599 11.156 7.118 1.00 95.88 239 LEU A C 1
ATOM 1845 O O . LEU A 1 239 ? 6.780 10.860 7.353 1.00 95.88 239 LEU A O 1
ATOM 1849 N N . ASP A 1 240 ? 5.081 12.321 7.492 1.00 95.69 240 ASP A N 1
ATOM 1850 C CA . ASP A 1 240 ? 5.756 13.207 8.432 1.00 95.69 240 ASP A CA 1
ATOM 1851 C C . ASP A 1 240 ? 5.373 12.917 9.881 1.00 95.69 240 ASP A C 1
ATOM 1853 O O . ASP A 1 240 ? 4.716 13.715 10.531 1.00 95.69 240 ASP A O 1
ATOM 1857 N N . LEU A 1 241 ? 5.836 11.786 10.420 1.00 91.38 241 LEU A N 1
ATOM 1858 C CA . LEU A 1 241 ? 5.518 11.380 11.797 1.00 91.38 241 LEU A CA 1
ATOM 1859 C C . LEU A 1 241 ? 5.934 12.388 12.883 1.00 91.38 241 LEU A C 1
ATOM 1861 O O . LEU A 1 241 ? 5.499 12.252 14.019 1.00 91.38 241 LEU A O 1
ATOM 1865 N N . ARG A 1 242 ? 6.823 13.340 12.571 1.00 88.88 242 ARG A N 1
ATOM 1866 C CA . ARG A 1 242 ? 7.242 14.385 13.519 1.00 88.88 242 ARG A CA 1
ATOM 1867 C C . ARG A 1 242 ? 6.340 15.614 13.470 1.00 88.88 242 ARG A C 1
ATOM 1869 O O . ARG A 1 242 ? 6.356 16.381 14.423 1.00 88.88 242 ARG A O 1
ATOM 1876 N N . GLY A 1 243 ? 5.654 15.822 12.348 1.00 85.50 243 GLY A N 1
ATOM 1877 C CA . GLY A 1 243 ? 4.693 16.905 12.153 1.00 85.50 243 GLY A CA 1
ATOM 1878 C C . GLY A 1 243 ? 3.238 16.489 12.382 1.00 85.50 243 GLY A C 1
ATOM 1879 O O . GLY A 1 243 ? 2.367 17.343 12.246 1.00 85.50 243 GLY A O 1
ATOM 1880 N N . LEU A 1 244 ? 2.989 15.205 12.676 1.00 84.25 244 LEU A N 1
ATOM 1881 C CA . LEU A 1 244 ? 1.697 14.694 13.144 1.00 84.25 244 LEU A CA 1
ATOM 1882 C C . LEU A 1 244 ? 1.410 15.115 14.586 1.00 84.25 244 LEU A C 1
ATOM 1884 O O . LEU A 1 244 ? 2.384 15.260 15.361 1.00 84.25 244 LEU A O 1
#